Protein AF-A0A9E3KDR0-F1 (afdb_monomer)

Nearest PDB structures (foldseek):
  5dd8-assembly1_B  TM=5.075E-01  e=4.374E-01  Deinococcus radiodurans
  8hl4-assembly1_S19E  TM=4.977E-01  e=9.834E-01  Sulfolobus acidocaldarius DSM 639
  2fbk-assembly1_B  TM=4.661E-01  e=9.281E-01  Deinococcus radiodurans
  1i7d-assembly1_A  TM=3.388E-01  e=9.834E-01  Escherichia coli

Sequence (235 aa):
MSQPKTVDRGVSLIKFVLGLLRAHPDGKRPRDIYMEIESKLPLDDFDKETMKGSGLPRWRATLHFHSVAATKAGLLVKSDGRWRVTDEGQKFVTLPDYELKRLMRSRYREWRWSHQKVKTAGIATAVDETPPLDTSVLFEDAKEKAREEIDTYLDTLSGYEFQNLVAALLEGMGYATSTVSKPGSDGGTDILAYIDPLGAQTPHIRVQVKHRDQTASREDVAALRGIIRGDREIG

Foldseek 3Di:
DDDDPPQPLLLVLVLVLLVVQVVPQVFDAPVVSVVCCVPPPPQDPQQQDQDPQQRGGNVLLSNVVSQVLCVLLVQWDQPPRGIHGDPVVNVCSPPDSVVSVVSSVVSVVVSVVVVVVVVPPDDDDDDPPPPPSNVVSNVVVVVSVVVVVVVVVLLPDDQLRNLVVVQVVCVVVQWAWDDQDDPDPPQQFGTWTANDNVNPDFAIETDGTDNDPDDDDPVNVVSSVVPAPVVGYDD

Radius of gyration: 24.29 Å; Cα contacts (8 Å, |Δi|>4): 255; chains: 1; bounding box: 61×43×66 Å

Mean predicted aligned error: 9.8 Å

Secondary structure (DSSP, 8-state):
-PPP----HHHHHHHHHHHHHHT-TT-B-HHHHHHHHHHHS---HHHHPBPTTT-SBHHHHHHHHHHHHHHHTTSEEEETTEEEE-HHHHHHTSS-HHHHHHHHHHHHHHHHHHHHHHHTTS-S-----S--HHHHHHHHHHHHHHHHHHHHHHHHS-HHHHHHHHHHHHHHTT-EEEEEPPSS--TT-SEEEESSTTS-SS-EEEE----SSSPPPHHHHHHHHHH--TTTEE-

Structure (mmCIF, N/CA/C/O backbone):
data_AF-A0A9E3KDR0-F1
#
_entry.id   AF-A0A9E3KDR0-F1
#
loop_
_atom_site.group_PDB
_atom_site.id
_atom_site.type_symbol
_atom_site.label_atom_id
_atom_site.label_alt_id
_atom_site.label_comp_id
_atom_site.label_asym_id
_atom_site.label_entity_id
_atom_site.label_seq_id
_atom_site.pdbx_PDB_ins_code
_atom_site.Cartn_x
_atom_site.Cartn_y
_atom_site.Cartn_z
_atom_site.occupancy
_atom_site.B_iso_or_equiv
_atom_site.auth_seq_id
_atom_site.auth_comp_id
_atom_site.auth_asym_id
_atom_site.auth_atom_id
_atom_site.pdbx_PDB_model_num
ATOM 1 N N . MET A 1 1 ? -31.180 3.161 36.707 1.00 33.44 1 MET A N 1
ATOM 2 C CA . MET A 1 1 ? -30.860 3.896 35.464 1.00 33.44 1 MET A CA 1
ATOM 3 C C . MET A 1 1 ? -29.891 3.049 34.659 1.00 33.44 1 MET A C 1
ATOM 5 O O . MET A 1 1 ? -28.801 2.774 35.140 1.00 33.44 1 MET A O 1
ATOM 9 N N . SER A 1 2 ? -30.334 2.520 33.519 1.00 32.94 2 SER A N 1
ATOM 10 C CA . SER A 1 2 ? -29.508 1.668 32.656 1.00 32.94 2 SER A CA 1
ATOM 11 C C . SER A 1 2 ? -28.468 2.551 31.970 1.00 32.94 2 SER A C 1
ATOM 13 O O . SER A 1 2 ? -28.844 3.525 31.321 1.00 32.94 2 SER A O 1
ATOM 15 N N . GLN A 1 3 ? -27.179 2.268 32.164 1.00 30.34 3 GLN A N 1
ATOM 16 C CA . GLN A 1 3 ? -26.132 2.953 31.411 1.00 30.34 3 GLN A CA 1
ATOM 17 C C . GLN A 1 3 ? -26.380 2.711 29.913 1.00 30.34 3 GLN A C 1
ATOM 19 O O . GLN A 1 3 ? -26.621 1.558 29.535 1.00 30.34 3 GLN A O 1
ATOM 24 N N . PRO A 1 4 ? -26.369 3.749 29.056 1.00 39.00 4 PRO A N 1
ATOM 25 C CA . PRO A 1 4 ? -26.505 3.545 27.620 1.00 39.00 4 PRO A CA 1
ATOM 26 C C . PRO A 1 4 ? -25.403 2.578 27.184 1.00 39.00 4 PRO A C 1
ATOM 28 O O . PRO A 1 4 ? -24.251 2.764 27.570 1.00 39.00 4 PRO A O 1
ATOM 31 N N . LYS A 1 5 ? -25.768 1.512 26.452 1.00 43.69 5 LYS A N 1
ATOM 32 C CA . LYS A 1 5 ? -24.827 0.503 25.937 1.00 43.69 5 LYS A CA 1
ATOM 33 C C . LYS A 1 5 ? -23.646 1.241 25.309 1.00 43.69 5 LYS A C 1
ATOM 35 O O . LYS A 1 5 ? -23.803 1.815 24.236 1.00 43.69 5 LYS A O 1
ATOM 40 N N . THR A 1 6 ? -22.506 1.269 25.996 1.00 50.66 6 THR A N 1
ATOM 41 C CA . THR A 1 6 ? -21.320 1.988 25.541 1.00 50.66 6 THR A CA 1
ATOM 42 C C . THR A 1 6 ? -20.917 1.354 24.223 1.00 50.66 6 THR A C 1
ATOM 44 O O . THR A 1 6 ? -20.530 0.182 24.182 1.00 50.66 6 THR A O 1
ATOM 47 N N . VAL A 1 7 ? -21.128 2.083 23.131 1.00 62.50 7 VAL A N 1
ATOM 48 C CA . VAL A 1 7 ? -20.703 1.659 21.804 1.00 62.50 7 VAL A CA 1
ATOM 49 C C . VAL A 1 7 ? -19.205 1.394 21.909 1.00 62.50 7 VAL A C 1
ATOM 51 O O . VAL A 1 7 ? -18.450 2.241 22.383 1.00 62.50 7 VAL A O 1
ATOM 54 N N . ASP A 1 8 ? -18.780 0.179 21.570 1.00 82.81 8 ASP A N 1
ATOM 55 C CA . ASP A 1 8 ? -17.366 -0.169 21.613 1.00 82.81 8 ASP A CA 1
ATOM 56 C C . ASP A 1 8 ? -16.662 0.617 20.505 1.00 82.81 8 ASP A C 1
ATOM 58 O O . ASP A 1 8 ? -16.735 0.247 19.331 1.00 82.81 8 ASP A O 1
ATOM 62 N N . ARG A 1 9 ? -16.013 1.724 20.884 1.00 88.25 9 ARG A N 1
ATOM 63 C CA . ARG A 1 9 ? -15.377 2.663 19.954 1.00 88.25 9 ARG A CA 1
ATOM 64 C C . ARG A 1 9 ? -14.428 1.958 18.989 1.00 88.25 9 ARG A C 1
ATOM 66 O O . ARG A 1 9 ? -14.393 2.305 17.812 1.00 88.25 9 ARG A O 1
ATOM 73 N N . GLY A 1 10 ? -13.698 0.941 19.445 1.00 88.19 10 GLY A N 1
ATOM 74 C CA . GLY A 1 10 ? -12.788 0.193 18.584 1.00 88.19 10 GLY A CA 1
ATOM 75 C C . GLY A 1 10 ? -13.502 -0.626 17.514 1.00 88.19 10 GLY A C 1
ATOM 76 O O . GLY A 1 10 ? -13.056 -0.673 16.366 1.00 88.19 10 GLY A O 1
ATOM 77 N N . VAL A 1 11 ? -14.655 -1.202 17.857 1.00 90.62 11 VAL A N 1
ATOM 78 C CA . VAL A 1 11 ? -15.522 -1.891 16.894 1.00 90.62 11 VAL A CA 1
ATOM 79 C C . VAL A 1 11 ? -16.121 -0.903 15.897 1.00 90.62 11 VAL A C 1
ATOM 81 O O . VAL A 1 11 ? -16.141 -1.193 14.703 1.00 90.62 11 VAL A O 1
ATOM 84 N N . SER A 1 12 ? -16.550 0.276 16.349 1.00 91.06 12 SER A N 1
ATOM 85 C CA . SER A 1 12 ? -17.059 1.320 15.455 1.00 91.06 12 SER A CA 1
ATOM 86 C C . SER A 1 12 ? -16.001 1.805 14.467 1.00 91.06 12 SER A C 1
ATOM 88 O O . SER A 1 12 ? -16.292 1.913 13.277 1.00 91.06 12 SER A O 1
ATOM 90 N N . LEU A 1 13 ? -14.766 2.028 14.930 1.00 93.69 13 LEU A N 1
ATOM 91 C CA . LEU A 1 13 ? -13.641 2.426 14.082 1.00 93.69 13 LEU A CA 1
ATOM 92 C C . LEU A 1 13 ? -13.371 1.382 12.995 1.00 93.69 13 LEU A C 1
ATOM 94 O O . LEU A 1 13 ? -13.371 1.713 11.811 1.00 93.69 13 LEU A O 1
ATOM 98 N N . ILE A 1 14 ? -13.192 0.109 13.363 1.00 94.25 14 ILE A N 1
ATOM 99 C CA . ILE A 1 14 ? -12.893 -0.919 12.359 1.00 94.25 14 ILE A CA 1
ATOM 100 C C . ILE A 1 14 ? -14.076 -1.172 11.425 1.00 94.25 14 ILE A C 1
ATOM 102 O O . ILE A 1 14 ? -13.869 -1.378 10.234 1.00 94.25 14 ILE A O 1
ATOM 106 N N . LYS A 1 15 ? -15.318 -1.094 11.915 1.00 93.19 15 LYS A N 1
ATOM 107 C CA . LYS A 1 15 ? -16.509 -1.227 11.070 1.00 93.19 15 LYS A CA 1
ATOM 108 C C . LYS A 1 15 ? -16.598 -0.104 10.040 1.00 93.19 15 LYS A C 1
ATOM 110 O O . LYS A 1 15 ? -16.882 -0.381 8.875 1.00 93.19 15 LYS A O 1
ATOM 115 N N . PHE A 1 16 ? -16.308 1.133 10.447 1.00 93.94 16 PHE A N 1
ATOM 116 C CA . PHE A 1 16 ? -16.194 2.262 9.528 1.00 93.94 16 PHE A CA 1
ATOM 117 C C . PHE A 1 16 ? -15.117 2.006 8.470 1.00 93.94 16 PHE A C 1
ATOM 119 O O . PHE A 1 16 ? -15.395 2.163 7.286 1.00 93.94 16 PHE A O 1
ATOM 126 N N . VAL A 1 17 ? -13.931 1.529 8.867 1.00 95.56 17 VAL A N 1
ATOM 127 C CA . VAL A 1 17 ? -12.848 1.195 7.924 1.00 95.56 17 VAL A CA 1
ATOM 128 C C . VAL A 1 17 ? -13.264 0.107 6.938 1.00 95.56 17 VAL A C 1
ATOM 130 O O . VAL A 1 17 ? -13.075 0.278 5.738 1.00 95.56 17 VAL A O 1
ATOM 133 N N . LEU A 1 18 ? -13.864 -0.992 7.399 1.00 94.62 18 LEU A N 1
ATOM 134 C CA . LEU A 1 18 ? -14.345 -2.054 6.508 1.00 94.62 18 LEU A CA 1
ATOM 135 C C . LEU A 1 18 ? -15.406 -1.520 5.528 1.00 94.62 18 LEU A C 1
ATOM 137 O O . LEU A 1 18 ? -15.395 -1.877 4.350 1.00 94.62 18 LEU A O 1
ATOM 141 N N . GLY A 1 19 ? -16.289 -0.630 5.992 1.00 93.94 19 GLY A N 1
ATOM 142 C CA . GLY A 1 19 ? -17.286 0.036 5.154 1.00 93.94 19 GLY A CA 1
ATOM 143 C C . GLY A 1 19 ? -16.681 0.994 4.128 1.00 93.94 19 GLY A C 1
ATOM 144 O O . GLY A 1 19 ? -17.093 0.972 2.970 1.00 93.94 19 GLY A O 1
ATOM 145 N N . LEU A 1 20 ? -15.675 1.777 4.525 1.00 94.25 20 LEU A N 1
ATOM 146 C CA . LEU A 1 20 ? -14.907 2.652 3.641 1.00 94.25 20 LEU A CA 1
ATOM 147 C C . LEU A 1 20 ? -14.214 1.828 2.551 1.00 94.25 20 LEU A C 1
ATOM 149 O O . LEU A 1 20 ? -14.368 2.109 1.367 1.00 94.25 20 LEU A O 1
ATOM 153 N N . LEU A 1 21 ? -13.502 0.769 2.936 1.00 95.00 21 LEU A N 1
ATOM 154 C CA . LEU A 1 21 ? -12.757 -0.087 2.012 1.00 95.00 21 LEU A CA 1
ATOM 155 C C . LEU A 1 21 ? -13.658 -0.860 1.044 1.00 95.00 21 LEU A C 1
ATOM 157 O O . LEU A 1 21 ? -13.222 -1.174 -0.057 1.00 95.00 21 LEU A O 1
ATOM 161 N N . ARG A 1 22 ? -14.924 -1.113 1.394 1.00 92.44 22 ARG A N 1
ATOM 162 C CA . ARG A 1 22 ? -15.896 -1.720 0.470 1.00 92.44 22 ARG A CA 1
ATOM 163 C C . ARG A 1 22 ? -16.117 -0.872 -0.787 1.00 92.44 22 ARG A C 1
ATOM 165 O O . ARG A 1 22 ? -16.384 -1.427 -1.84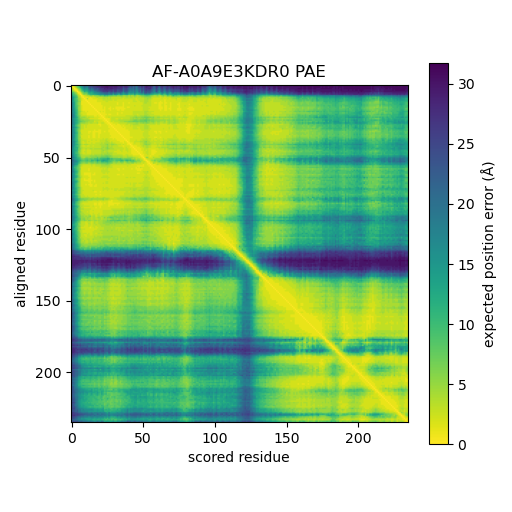5 1.00 92.44 22 ARG A O 1
ATOM 172 N N . ALA A 1 23 ? -15.998 0.453 -0.686 1.00 90.38 23 ALA A N 1
ATOM 173 C CA . ALA A 1 23 ? -16.102 1.354 -1.835 1.00 90.38 23 ALA A CA 1
ATOM 174 C C . ALA A 1 23 ? -14.795 1.454 -2.651 1.00 90.38 23 ALA A C 1
ATOM 176 O O . ALA A 1 23 ? -14.775 2.104 -3.693 1.00 90.38 23 ALA A O 1
ATOM 177 N N . HIS A 1 24 ? -13.708 0.823 -2.191 1.00 91.88 24 HIS A N 1
ATOM 178 C CA . HIS A 1 24 ? -12.374 0.916 -2.783 1.00 91.88 24 HIS A CA 1
ATOM 179 C C . HIS A 1 24 ? -11.724 -0.475 -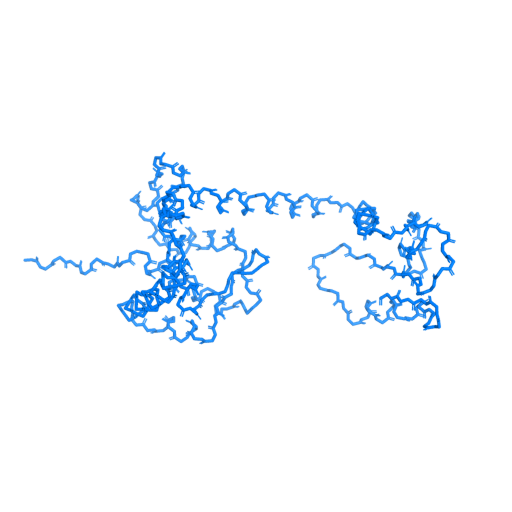2.896 1.00 91.88 24 HIS A C 1
ATOM 181 O O . HIS A 1 24 ? -10.889 -0.823 -2.056 1.00 91.88 24 HIS A O 1
ATOM 187 N N . PRO A 1 25 ? -12.072 -1.271 -3.928 1.00 86.69 25 PRO A N 1
ATOM 188 C CA . PRO A 1 25 ? -11.558 -2.634 -4.108 1.00 86.69 25 PRO A CA 1
ATOM 189 C C . PRO A 1 25 ? -10.024 -2.720 -4.146 1.00 86.69 25 PRO A C 1
ATOM 191 O O . PRO A 1 25 ? -9.437 -3.640 -3.578 1.00 86.69 25 PRO A O 1
ATOM 194 N N . ASP A 1 26 ? -9.363 -1.711 -4.722 1.00 87.25 26 ASP A N 1
ATOM 195 C CA . ASP A 1 26 ? -7.896 -1.627 -4.793 1.00 87.25 26 ASP A CA 1
ATOM 196 C C . ASP A 1 26 ? -7.230 -1.328 -3.439 1.00 87.25 26 ASP A C 1
ATOM 198 O O . ASP A 1 26 ? -6.006 -1.444 -3.296 1.00 87.25 26 ASP A O 1
ATOM 202 N N . GLY A 1 27 ? -8.031 -0.999 -2.425 1.00 92.19 27 GLY A N 1
ATOM 203 C CA . GLY A 1 27 ? -7.604 -0.648 -1.080 1.00 92.19 27 GLY A CA 1
ATOM 204 C C . GLY A 1 27 ? -7.179 0.808 -0.924 1.00 92.19 27 GLY A C 1
ATOM 205 O O . GLY A 1 27 ? -6.925 1.528 -1.891 1.00 92.19 27 GLY A O 1
ATOM 206 N N . LYS A 1 28 ? -7.061 1.241 0.331 1.00 94.69 28 LYS A N 1
ATOM 207 C CA . LYS A 1 28 ? -6.595 2.587 0.697 1.00 94.69 28 LYS A CA 1
ATOM 208 C C . LYS A 1 28 ? -5.322 2.537 1.523 1.00 94.69 28 LYS A C 1
ATOM 210 O O . LYS A 1 28 ? -5.075 1.554 2.225 1.00 94.69 28 LYS A O 1
ATOM 215 N N . ARG A 1 29 ? -4.531 3.608 1.444 1.00 92.00 29 ARG A N 1
ATOM 216 C CA . ARG A 1 29 ? -3.381 3.797 2.328 1.00 92.00 29 ARG A CA 1
ATOM 217 C C . ARG A 1 29 ? -3.870 4.121 3.745 1.00 92.00 29 ARG A C 1
ATOM 219 O O . ARG A 1 29 ? -4.902 4.783 3.884 1.00 92.00 29 ARG A O 1
ATOM 226 N N . PRO A 1 30 ? -3.153 3.698 4.796 1.00 91.75 30 PRO A N 1
ATOM 227 C CA . PRO A 1 30 ? -3.500 4.026 6.177 1.00 91.75 30 PRO A CA 1
ATOM 228 C C . PRO A 1 30 ? -3.670 5.522 6.431 1.00 91.75 30 PRO A C 1
ATOM 230 O O . PRO A 1 30 ? -4.653 5.898 7.060 1.00 91.75 30 PRO A O 1
ATOM 233 N N . ARG A 1 31 ? -2.806 6.376 5.863 1.00 89.88 31 ARG A N 1
ATOM 234 C CA . ARG A 1 31 ? -2.948 7.842 5.933 1.00 89.88 31 ARG A CA 1
ATOM 235 C C . ARG A 1 31 ? -4.330 8.322 5.480 1.00 89.88 31 ARG A C 1
ATOM 237 O O . ARG A 1 31 ? -4.996 9.039 6.222 1.00 89.88 31 ARG A O 1
ATOM 244 N N . ASP A 1 32 ? -4.784 7.885 4.305 1.00 92.81 32 ASP A N 1
ATOM 245 C CA . ASP A 1 32 ? -6.094 8.274 3.769 1.00 92.81 32 ASP A CA 1
ATOM 246 C C . ASP A 1 32 ? -7.228 7.768 4.665 1.00 92.81 32 ASP A C 1
ATOM 248 O O . ASP A 1 32 ? -8.215 8.462 4.885 1.00 92.81 32 ASP A O 1
ATOM 252 N N . ILE A 1 33 ? -7.089 6.554 5.207 1.00 94.94 33 ILE A N 1
ATOM 253 C CA . ILE A 1 33 ? -8.064 5.979 6.142 1.00 94.94 33 ILE A CA 1
ATOM 254 C C . ILE A 1 33 ? -8.135 6.818 7.423 1.00 94.94 33 ILE A C 1
ATOM 256 O O . ILE A 1 33 ? -9.228 7.066 7.929 1.00 94.94 33 ILE A O 1
ATOM 260 N N . TYR A 1 34 ? -6.991 7.264 7.943 1.00 93.56 34 TYR A N 1
ATOM 261 C CA . TYR A 1 34 ? -6.912 8.102 9.137 1.00 93.56 34 TYR A CA 1
ATOM 262 C C . TYR A 1 34 ? -7.580 9.460 8.914 1.00 93.56 34 TYR A C 1
ATOM 264 O O . TYR A 1 34 ? -8.422 9.847 9.720 1.00 93.56 34 TYR A O 1
ATOM 272 N N . MET A 1 35 ? -7.298 10.119 7.788 1.00 93.75 35 MET A N 1
ATOM 273 C CA . MET A 1 35 ? -7.951 11.380 7.416 1.00 93.75 35 MET A CA 1
ATOM 274 C C . MET A 1 35 ? -9.473 11.226 7.288 1.00 93.75 35 MET A C 1
ATOM 276 O O . MET A 1 35 ? -10.233 12.073 7.753 1.00 93.75 35 MET A O 1
ATOM 280 N N . GLU A 1 36 ? -9.937 10.125 6.695 1.00 95.75 36 GLU A N 1
ATOM 281 C CA . GLU A 1 36 ? -11.367 9.833 6.551 1.00 95.75 36 GLU A CA 1
ATOM 282 C C . GLU A 1 36 ? -12.053 9.601 7.902 1.00 95.75 36 GLU A C 1
ATOM 284 O O . GLU A 1 36 ? -13.185 10.040 8.108 1.00 95.75 36 GLU A O 1
ATOM 289 N N . ILE A 1 37 ? -11.371 8.944 8.842 1.00 95.00 37 ILE A N 1
ATOM 290 C CA . ILE A 1 37 ? -11.861 8.764 10.212 1.00 95.00 37 ILE A CA 1
ATOM 291 C C . ILE A 1 37 ? -11.968 10.110 10.924 1.00 95.00 37 ILE A C 1
ATOM 293 O O . ILE A 1 37 ? -13.022 10.409 11.480 1.00 95.00 37 ILE A O 1
ATOM 297 N N . GLU A 1 38 ? -10.915 10.927 10.884 1.00 93.00 38 GLU A N 1
ATOM 298 C CA . GLU A 1 38 ? -10.903 12.243 11.531 1.00 93.00 38 GLU A CA 1
ATOM 299 C C . GLU A 1 38 ? -11.965 13.185 10.957 1.00 93.00 38 GLU A C 1
ATOM 301 O O . GLU A 1 38 ? -12.552 13.974 11.696 1.00 93.00 38 GLU A O 1
ATOM 306 N N . SER A 1 39 ? -12.237 13.085 9.654 1.00 93.88 39 SER A N 1
ATOM 307 C CA . SER A 1 39 ? -13.219 13.926 8.973 1.00 93.88 39 SER A CA 1
ATOM 308 C C . SER A 1 39 ? -14.666 13.463 9.176 1.00 93.88 39 SER A C 1
ATOM 310 O O . SER A 1 39 ? -15.553 14.302 9.338 1.00 93.88 39 SER A O 1
ATOM 312 N N . LYS A 1 40 ? -14.933 12.150 9.140 1.00 93.62 40 LYS A N 1
ATOM 313 C CA . LYS A 1 40 ? -16.307 11.615 9.053 1.00 93.62 40 LYS A CA 1
ATOM 314 C C . LYS A 1 40 ? -16.840 11.025 10.353 1.00 93.62 40 LYS A C 1
ATOM 316 O O . LYS A 1 40 ? -18.059 10.910 10.490 1.00 93.62 40 LYS A O 1
ATOM 321 N N . LEU A 1 41 ? -15.983 10.615 11.289 1.00 91.00 41 LEU A N 1
ATOM 322 C CA . LEU A 1 41 ? -16.434 10.064 12.566 1.00 91.00 41 LEU A CA 1
ATOM 323 C C . LEU A 1 41 ? -16.452 11.136 13.665 1.00 91.00 41 LEU A C 1
ATOM 325 O O . LEU A 1 41 ? -15.497 11.900 13.798 1.00 91.00 41 LEU A O 1
ATOM 329 N N . PRO A 1 42 ? -17.495 11.169 14.517 1.00 89.50 42 PRO A N 1
ATOM 330 C CA . PRO A 1 42 ? -17.526 12.046 15.680 1.00 89.50 42 PRO A CA 1
ATOM 331 C C . PRO A 1 42 ? -16.569 11.503 16.752 1.00 89.50 42 PRO A C 1
ATOM 333 O O . PRO A 1 42 ? -16.940 10.656 17.573 1.00 89.50 42 PRO A O 1
ATOM 336 N N . LEU A 1 43 ? -15.314 11.945 16.689 1.00 90.75 43 LEU A N 1
ATOM 337 C CA . LEU A 1 43 ? -14.282 11.683 17.692 1.00 90.75 43 LEU A CA 1
ATOM 338 C C . LEU A 1 43 ? -14.397 12.713 18.821 1.00 90.75 43 LEU A C 1
ATOM 340 O O . LEU A 1 43 ? -14.315 13.920 18.565 1.00 90.75 43 LEU A O 1
ATOM 344 N N . ASP A 1 44 ? -14.593 12.231 20.045 1.00 90.50 44 ASP A N 1
ATOM 345 C CA . ASP A 1 44 ? -14.676 13.064 21.246 1.00 90.50 44 ASP A CA 1
ATOM 346 C C . ASP A 1 44 ? -13.278 13.400 21.801 1.00 90.50 44 ASP A C 1
ATOM 348 O O . ASP A 1 44 ? -12.247 12.995 21.255 1.00 90.50 44 ASP A O 1
ATOM 352 N N . ASP A 1 45 ? -13.227 14.186 22.877 1.00 90.94 45 ASP A N 1
ATOM 353 C CA . ASP A 1 45 ? -11.959 14.596 23.492 1.00 90.94 45 ASP A CA 1
ATOM 354 C C . ASP A 1 45 ? -11.177 13.403 24.062 1.00 90.94 45 ASP A C 1
ATOM 356 O O . ASP A 1 45 ? -9.946 13.403 24.049 1.00 90.94 45 ASP A O 1
ATOM 360 N N . PHE A 1 46 ? -11.874 12.354 24.511 1.00 88.25 46 PHE A N 1
ATOM 361 C CA . PHE A 1 46 ? -11.245 11.143 25.033 1.00 88.25 46 PHE A CA 1
ATOM 362 C C . PHE A 1 46 ? -10.560 10.336 23.921 1.00 88.25 46 PHE A C 1
ATOM 364 O O . PHE A 1 46 ? -9.466 9.803 24.118 1.00 88.25 46 PHE A O 1
ATOM 371 N N . ASP A 1 47 ? -11.161 10.275 22.733 1.00 89.56 47 ASP A N 1
ATOM 372 C CA . ASP A 1 47 ? -10.569 9.644 21.552 1.00 89.56 47 ASP A CA 1
ATOM 373 C C . ASP A 1 47 ? -9.314 10.364 21.058 1.00 89.56 47 ASP A C 1
ATOM 375 O O . ASP A 1 47 ? -8.374 9.727 20.569 1.00 89.56 47 ASP A O 1
ATOM 379 N N . LYS A 1 48 ? -9.325 11.697 21.146 1.00 91.44 48 LYS A N 1
ATOM 380 C CA . LYS A 1 48 ? -8.248 12.574 20.669 1.00 91.44 48 LYS A CA 1
ATOM 381 C C . LYS A 1 48 ? -7.103 12.715 21.667 1.00 91.44 48 LYS A C 1
ATOM 383 O O . LYS A 1 48 ? -6.043 13.205 21.287 1.00 91.44 48 LYS A O 1
ATOM 388 N N . GLU A 1 49 ? -7.287 12.269 22.907 1.00 91.25 49 GLU A N 1
ATOM 389 C CA . GLU A 1 49 ? -6.249 12.300 23.932 1.00 91.25 49 GLU A CA 1
ATOM 390 C C . GLU A 1 49 ? -4.990 11.548 23.471 1.00 91.25 49 GLU A C 1
ATOM 392 O O . GLU A 1 49 ? -5.042 10.382 23.063 1.00 91.25 49 GLU A O 1
ATOM 397 N N . THR A 1 50 ? -3.840 12.213 23.559 1.00 90.06 50 THR A N 1
ATOM 398 C CA . THR A 1 50 ? -2.543 11.629 23.218 1.00 90.06 50 THR A CA 1
ATOM 399 C C . THR A 1 50 ? -2.098 10.627 24.280 1.00 90.06 50 THR A C 1
ATOM 401 O O . THR A 1 50 ? -1.980 10.950 25.463 1.00 90.06 50 THR A O 1
ATOM 404 N N . MET A 1 51 ? -1.789 9.400 23.864 1.00 83.12 51 MET A N 1
ATOM 405 C CA . MET A 1 51 ? -1.292 8.358 24.759 1.00 83.12 51 MET A CA 1
ATOM 406 C C . MET A 1 51 ? 0.179 8.591 25.124 1.00 83.12 51 MET A C 1
ATOM 408 O O . MET A 1 51 ? 1.016 8.802 24.252 1.00 83.12 51 MET A O 1
ATOM 412 N N . LYS A 1 52 ? 0.516 8.488 26.418 1.00 78.12 52 LYS A N 1
ATOM 413 C CA . LYS A 1 52 ? 1.875 8.756 26.932 1.00 78.12 52 LYS A CA 1
ATOM 414 C C . LYS A 1 52 ? 2.968 7.848 26.356 1.00 78.12 52 LYS A C 1
ATOM 416 O O . LYS A 1 52 ? 4.111 8.278 26.298 1.00 78.12 52 LYS A O 1
ATOM 421 N N . GLY A 1 53 ? 2.643 6.608 25.984 1.00 75.31 53 GLY A N 1
ATOM 422 C CA . GLY A 1 53 ? 3.634 5.658 25.474 1.00 75.31 53 GLY A CA 1
ATOM 423 C C . GLY A 1 53 ? 3.898 5.811 23.976 1.00 75.31 53 GLY A C 1
ATOM 424 O O . GLY A 1 53 ? 5.038 6.008 23.576 1.00 75.31 53 GLY A O 1
ATOM 425 N N . SER A 1 54 ? 2.853 5.743 23.147 1.00 76.00 54 SER A N 1
ATOM 426 C CA . SER A 1 54 ? 2.991 5.862 21.684 1.00 76.00 54 SER A CA 1
ATOM 427 C C . SER A 1 54 ? 3.098 7.303 21.173 1.00 76.00 54 SER A C 1
ATOM 429 O O . SER A 1 54 ? 3.522 7.504 20.041 1.00 76.00 54 SER A O 1
ATOM 431 N N . GLY A 1 55 ? 2.692 8.309 21.957 1.00 84.56 55 GLY A N 1
ATOM 432 C CA . GLY A 1 55 ? 2.622 9.703 21.500 1.00 84.56 55 GLY A CA 1
ATOM 433 C C . GLY A 1 55 ? 1.527 9.958 20.457 1.00 84.56 55 GLY A C 1
ATOM 434 O O . GLY A 1 55 ? 1.470 11.040 19.878 1.00 84.56 55 GLY A O 1
ATOM 435 N N . LEU A 1 56 ? 0.650 8.978 20.219 1.00 86.56 56 LEU A N 1
ATOM 436 C CA . LEU A 1 56 ? -0.424 9.039 19.231 1.00 86.56 56 LEU A CA 1
ATOM 437 C C . LEU A 1 56 ? -1.791 9.243 19.901 1.00 86.56 56 LEU A C 1
ATOM 439 O O . LEU A 1 56 ? -1.971 8.847 21.058 1.00 86.56 56 LEU A O 1
ATOM 443 N N . PRO A 1 57 ? -2.782 9.805 19.182 1.00 91.38 57 PRO A N 1
ATOM 444 C CA . PRO A 1 57 ? -4.161 9.854 19.652 1.00 91.38 57 PRO A CA 1
ATOM 445 C C . PRO A 1 57 ? -4.695 8.459 19.995 1.00 91.38 57 PRO A C 1
ATOM 447 O O . PRO A 1 57 ? -4.459 7.488 19.265 1.00 91.38 57 PRO A O 1
ATOM 450 N N . ARG A 1 58 ? -5.471 8.358 21.076 1.00 90.44 58 ARG A N 1
ATOM 451 C CA . ARG A 1 58 ? -6.048 7.101 21.575 1.00 90.44 58 ARG A CA 1
ATOM 452 C C . ARG A 1 58 ? -6.820 6.332 20.507 1.00 90.44 58 ARG A C 1
ATOM 454 O O . ARG A 1 58 ? -6.734 5.100 20.453 1.00 90.44 58 ARG A O 1
ATOM 461 N N . TRP A 1 59 ? -7.556 7.021 19.639 1.00 92.06 59 TRP A N 1
AT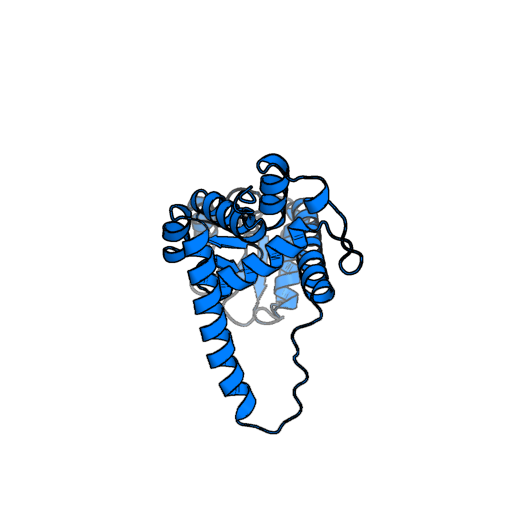OM 462 C CA . TRP A 1 59 ? -8.297 6.368 18.561 1.00 92.06 59 TRP A CA 1
ATOM 463 C C . TRP A 1 59 ? -7.376 5.668 17.547 1.00 92.06 59 TRP A C 1
ATOM 465 O O . TRP A 1 59 ? -7.740 4.592 17.071 1.00 92.06 59 TRP A O 1
ATOM 475 N N . ARG A 1 60 ? -6.167 6.194 17.268 1.00 91.56 60 ARG A N 1
ATOM 476 C CA . ARG A 1 60 ? -5.189 5.549 16.364 1.00 91.56 60 ARG A CA 1
ATOM 477 C C . ARG A 1 60 ? -4.670 4.251 16.963 1.00 91.56 60 ARG A C 1
ATOM 479 O O . ARG A 1 60 ? -4.691 3.217 16.297 1.00 91.56 60 ARG A O 1
ATOM 486 N N . ALA A 1 61 ? -4.294 4.276 18.242 1.00 87.94 61 ALA A N 1
ATOM 487 C CA . ALA A 1 61 ? -3.898 3.067 18.960 1.00 87.94 61 ALA A CA 1
ATOM 488 C C . ALA A 1 61 ? -5.045 2.043 18.987 1.00 87.94 61 ALA A C 1
ATOM 490 O O . ALA A 1 61 ? -4.861 0.870 18.668 1.00 87.94 61 ALA A O 1
ATOM 491 N N . THR A 1 62 ? -6.266 2.495 19.277 1.00 89.81 62 THR A N 1
ATOM 492 C CA . THR A 1 62 ? -7.458 1.636 19.304 1.00 89.81 62 THR A CA 1
ATOM 493 C C . THR A 1 62 ? -7.721 0.986 17.943 1.00 89.81 62 THR A C 1
ATOM 495 O O . THR A 1 62 ? -7.959 -0.225 17.873 1.00 89.81 62 THR A O 1
ATOM 498 N N . LEU A 1 63 ? -7.648 1.760 16.857 1.00 92.88 63 LEU A N 1
ATOM 499 C CA . LEU A 1 63 ? -7.808 1.262 15.494 1.00 92.88 63 LEU A CA 1
ATOM 500 C C . LEU A 1 63 ? -6.712 0.258 15.129 1.00 92.88 63 LEU A C 1
ATOM 502 O O . LEU A 1 63 ? -7.021 -0.771 14.526 1.00 92.88 63 LEU A O 1
ATOM 506 N N . HIS A 1 64 ? -5.459 0.509 15.518 1.00 89.50 64 HIS A N 1
ATOM 507 C CA . HIS A 1 64 ? -4.361 -0.425 15.286 1.00 89.50 64 HIS A CA 1
ATOM 508 C C . HIS A 1 64 ? -4.708 -1.821 15.838 1.00 89.50 64 HIS A C 1
ATOM 510 O O . HIS A 1 64 ? -4.711 -2.786 15.070 1.00 89.50 64 HIS A O 1
ATOM 516 N N . PHE A 1 65 ? -5.150 -1.947 17.095 1.00 86.75 65 PHE A N 1
ATOM 517 C CA . PHE A 1 65 ? -5.521 -3.258 17.661 1.00 86.75 65 PHE A CA 1
ATOM 518 C C . PHE A 1 65 ? -6.673 -3.933 16.929 1.00 86.75 65 PHE A C 1
ATOM 520 O O . PHE A 1 65 ? -6.612 -5.126 16.619 1.00 86.75 65 PHE A O 1
ATOM 527 N N . HIS A 1 66 ? -7.723 -3.175 16.625 1.00 91.25 66 HIS A N 1
ATOM 528 C CA . HIS A 1 66 ? -8.896 -3.734 15.962 1.00 91.25 66 HIS A CA 1
ATOM 529 C C . HIS A 1 66 ? -8.593 -4.130 14.518 1.00 91.25 66 HIS A C 1
ATOM 531 O O . HIS A 1 66 ? -9.114 -5.132 14.038 1.00 91.25 66 HIS A O 1
ATOM 537 N N . SER A 1 67 ? -7.689 -3.418 13.848 1.00 92.62 67 SER A N 1
ATOM 538 C CA . SER A 1 67 ? -7.222 -3.781 12.513 1.00 92.62 67 SER A CA 1
ATOM 539 C C . SER A 1 67 ? -6.363 -5.051 12.520 1.00 92.62 67 SER A C 1
ATOM 541 O O . SER A 1 67 ? -6.488 -5.870 11.609 1.00 9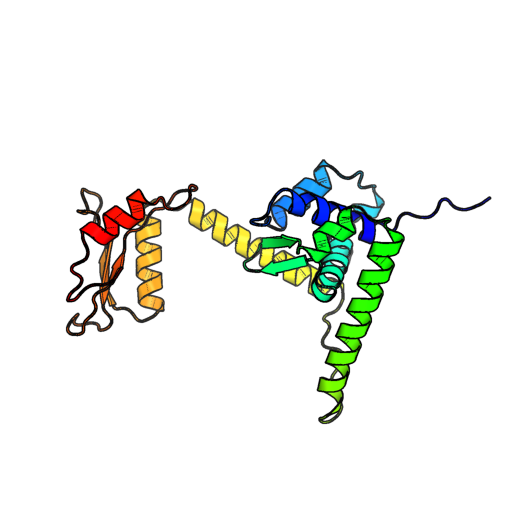2.62 67 SER A O 1
ATOM 543 N N . VAL A 1 68 ? -5.544 -5.278 13.558 1.00 89.50 68 VAL A N 1
ATOM 544 C CA . VAL A 1 68 ? -4.826 -6.551 13.746 1.00 89.50 68 VAL A CA 1
ATOM 545 C C . VAL A 1 68 ? -5.826 -7.681 13.972 1.00 89.50 68 VAL A C 1
ATOM 547 O O . VAL A 1 68 ? -5.767 -8.693 13.275 1.00 89.50 68 VAL A O 1
ATOM 550 N N . ALA A 1 69 ? -6.789 -7.497 14.879 1.00 88.88 69 ALA A N 1
ATOM 551 C CA . ALA A 1 69 ? -7.828 -8.490 15.142 1.00 88.88 69 ALA A CA 1
ATOM 552 C C . ALA A 1 69 ? -8.6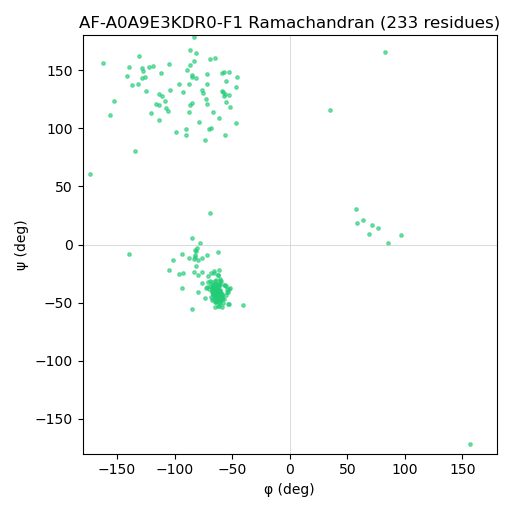50 -8.816 13.882 1.00 88.88 69 ALA A C 1
ATOM 554 O O . ALA A 1 69 ? -8.862 -9.989 13.586 1.00 88.88 69 ALA A O 1
ATOM 555 N N . ALA A 1 70 ? -9.045 -7.806 13.102 1.00 91.94 70 ALA A N 1
ATOM 556 C CA . ALA A 1 70 ? -9.748 -7.984 11.833 1.00 91.94 70 ALA A CA 1
ATOM 557 C C . ALA A 1 70 ? -8.898 -8.720 10.788 1.00 91.94 70 ALA A C 1
ATOM 559 O O . ALA A 1 70 ? -9.421 -9.570 10.070 1.00 91.94 70 ALA A O 1
ATOM 560 N N . THR A 1 71 ? -7.587 -8.454 10.745 1.00 93.31 71 THR A N 1
ATOM 561 C CA . THR A 1 71 ? -6.656 -9.167 9.855 1.00 93.31 71 THR A CA 1
ATOM 562 C C . THR A 1 71 ? -6.575 -10.644 10.225 1.00 93.31 71 THR A C 1
ATOM 564 O O . THR A 1 71 ? -6.737 -11.516 9.377 1.00 93.31 71 THR A O 1
ATOM 567 N N . LYS A 1 72 ? -6.395 -10.951 11.515 1.00 89.56 72 LYS A N 1
ATOM 568 C CA . LYS A 1 72 ? -6.352 -12.340 12.002 1.00 89.56 72 LYS A CA 1
ATOM 569 C C . LYS A 1 72 ? -7.701 -13.051 11.904 1.00 89.56 72 LYS A C 1
ATOM 571 O O . LYS A 1 72 ? -7.735 -14.272 11.816 1.00 89.56 72 LYS A O 1
ATOM 576 N N . ALA A 1 73 ? -8.797 -12.300 11.896 1.00 89.50 73 ALA A N 1
ATOM 577 C CA . ALA A 1 73 ? -10.134 -12.824 11.660 1.00 89.50 73 ALA A CA 1
ATOM 578 C C . ALA A 1 73 ? -10.461 -13.048 10.174 1.00 89.50 73 ALA A C 1
ATOM 580 O O . ALA A 1 73 ? -11.547 -13.541 9.886 1.00 89.50 73 ALA A O 1
ATOM 581 N N . GLY A 1 74 ? -9.559 -12.700 9.247 1.00 92.31 74 GLY A N 1
ATOM 582 C CA . GLY A 1 74 ? -9.774 -12.856 7.805 1.00 92.31 74 GLY A CA 1
ATOM 583 C C . GLY A 1 74 ? -10.688 -11.798 7.183 1.00 92.31 74 GLY A C 1
ATOM 584 O O . GLY A 1 74 ? -11.143 -11.973 6.059 1.00 92.31 74 GLY A O 1
ATOM 585 N N . LEU A 1 75 ? -10.967 -10.698 7.889 1.00 94.06 75 LEU A N 1
ATOM 586 C CA . LEU A 1 75 ? -11.870 -9.629 7.433 1.00 94.06 75 LEU A CA 1
ATOM 587 C C . LEU A 1 75 ? -11.134 -8.498 6.702 1.00 94.06 75 LEU A C 1
ATOM 589 O O . LEU A 1 75 ? -11.729 -7.760 5.918 1.00 94.06 75 LEU A O 1
ATOM 593 N N . LEU A 1 76 ? -9.843 -8.343 6.992 1.00 95.75 76 LEU A N 1
ATOM 594 C CA . LEU A 1 76 ? -8.992 -7.272 6.488 1.00 95.75 76 LEU A CA 1
ATOM 595 C C . LEU A 1 76 ? -7.686 -7.868 5.961 1.00 95.75 76 LEU A C 1
ATOM 597 O O . LEU A 1 76 ? -7.094 -8.734 6.598 1.00 95.75 76 LEU A O 1
ATOM 601 N N . VAL A 1 77 ? -7.207 -7.374 4.828 1.00 95.12 77 VAL A N 1
ATOM 602 C CA . VAL A 1 77 ? -5.878 -7.676 4.292 1.00 95.12 77 VAL A CA 1
ATOM 603 C C . VAL A 1 77 ? -5.057 -6.400 4.326 1.00 95.12 77 VAL A C 1
ATOM 605 O O . VAL A 1 77 ? -5.502 -5.358 3.850 1.00 95.12 77 VAL A O 1
ATOM 608 N N . LYS A 1 78 ? -3.850 -6.487 4.885 1.00 92.88 78 LYS A N 1
ATOM 609 C CA . LYS A 1 78 ? -2.852 -5.418 4.851 1.00 92.88 78 LYS A CA 1
ATOM 610 C C . LYS A 1 78 ? -1.674 -5.900 4.016 1.00 92.88 78 LYS A C 1
ATOM 612 O O . LYS A 1 78 ? -0.937 -6.774 4.467 1.00 92.88 78 LYS A O 1
ATOM 617 N N . SER A 1 79 ? -1.517 -5.371 2.810 1.00 90.12 79 SER A N 1
ATOM 618 C CA . SER A 1 79 ? -0.394 -5.701 1.926 1.00 90.12 79 SER A CA 1
ATOM 619 C C . SER A 1 79 ? 0.075 -4.450 1.197 1.00 90.12 79 SER A C 1
ATOM 621 O O . SER A 1 79 ? -0.729 -3.580 0.870 1.00 90.12 79 SER A O 1
ATOM 623 N N . ASP A 1 80 ? 1.383 -4.342 0.965 1.00 83.38 80 ASP A N 1
ATOM 624 C CA . ASP A 1 80 ? 1.970 -3.300 0.107 1.00 83.38 80 ASP A CA 1
ATOM 625 C C . ASP A 1 80 ? 1.650 -1.855 0.542 1.00 83.38 80 ASP A C 1
ATOM 627 O O . ASP A 1 80 ? 1.545 -0.946 -0.282 1.00 83.38 80 ASP A O 1
ATOM 631 N N . GLY A 1 81 ? 1.480 -1.634 1.853 1.00 85.81 81 GLY A N 1
ATOM 632 C CA . GLY A 1 81 ? 1.084 -0.334 2.417 1.00 85.81 81 GLY A CA 1
ATOM 633 C C . GLY A 1 81 ? -0.376 0.043 2.141 1.00 85.81 81 GLY A C 1
ATOM 634 O O . GLY A 1 81 ? -0.753 1.208 2.236 1.00 85.81 81 GLY A O 1
ATOM 635 N N . ARG A 1 82 ? -1.216 -0.924 1.758 1.00 91.62 82 ARG A N 1
ATOM 636 C CA . ARG A 1 82 ? -2.645 -0.732 1.501 1.00 91.62 82 ARG A CA 1
ATOM 637 C C . ARG A 1 82 ? -3.476 -1.698 2.322 1.00 91.62 82 ARG A C 1
ATOM 639 O O . ARG A 1 82 ? -3.102 -2.847 2.560 1.00 91.62 82 ARG A O 1
ATOM 646 N N . TRP A 1 83 ? -4.626 -1.215 2.769 1.00 95.50 83 TRP A N 1
ATOM 647 C CA . TRP A 1 83 ? -5.620 -2.019 3.462 1.00 95.50 83 TRP A CA 1
ATOM 648 C C . TRP A 1 83 ? -6.771 -2.310 2.507 1.00 95.50 83 TRP A C 1
ATOM 650 O O . TRP A 1 83 ? -7.271 -1.405 1.839 1.00 95.50 83 TRP A O 1
ATOM 660 N N . ARG A 1 84 ? -7.188 -3.574 2.449 1.00 96.19 84 ARG A N 1
ATOM 661 C CA . ARG A 1 84 ? -8.293 -4.075 1.625 1.00 96.19 84 ARG A CA 1
ATOM 662 C C . ARG A 1 84 ? -9.249 -4.875 2.491 1.00 96.19 84 ARG A C 1
ATOM 664 O O . ARG A 1 84 ? -8.821 -5.590 3.395 1.00 96.19 84 ARG A O 1
ATOM 671 N N . VAL A 1 85 ? -10.541 -4.762 2.217 1.00 95.75 85 VAL A N 1
ATOM 672 C CA . VAL A 1 85 ? -11.557 -5.594 2.867 1.00 95.75 85 VAL A CA 1
ATOM 673 C C . VAL A 1 85 ? -11.727 -6.897 2.086 1.00 95.75 85 VAL A C 1
ATOM 675 O O . VAL A 1 85 ? -11.738 -6.880 0.858 1.00 95.75 85 VAL A O 1
ATOM 678 N N . THR A 1 86 ? -11.846 -8.026 2.782 1.00 94.81 86 THR A N 1
ATOM 679 C CA . THR A 1 86 ? -12.123 -9.323 2.142 1.00 94.81 86 THR A CA 1
ATOM 680 C C . THR A 1 86 ? -13.611 -9.487 1.847 1.00 94.81 86 THR A C 1
ATOM 682 O O . THR A 1 86 ? -14.443 -8.805 2.445 1.00 94.81 86 THR A O 1
ATOM 685 N N . ASP A 1 87 ? -13.977 -10.448 0.998 1.00 92.25 87 ASP A N 1
ATOM 686 C CA . ASP A 1 87 ? -15.386 -10.783 0.747 1.00 92.25 87 ASP A CA 1
ATOM 687 C C . ASP A 1 87 ? -16.137 -11.161 2.035 1.00 92.25 87 ASP A C 1
ATOM 689 O O . ASP A 1 87 ? -17.313 -10.834 2.204 1.00 92.25 87 ASP A O 1
ATOM 693 N N . GLU A 1 88 ? -15.460 -11.829 2.978 1.00 90.44 88 GLU A N 1
ATOM 694 C CA . GLU A 1 88 ? -16.010 -12.106 4.310 1.00 90.44 88 GLU A CA 1
ATOM 695 C C . GLU A 1 88 ? -16.171 -10.800 5.101 1.00 90.44 88 GLU A C 1
ATOM 697 O O . GLU A 1 88 ? -17.257 -10.524 5.608 1.00 90.44 88 GLU A O 1
ATOM 702 N N . GLY A 1 89 ? -15.145 -9.943 5.128 1.00 89.50 89 GLY A N 1
ATOM 703 C CA . GLY A 1 89 ? -15.177 -8.632 5.781 1.00 89.50 89 GLY A CA 1
ATOM 704 C C . GLY A 1 89 ? -16.326 -7.738 5.316 1.00 89.50 89 GLY A C 1
ATOM 705 O O . GLY A 1 89 ? -16.989 -7.116 6.148 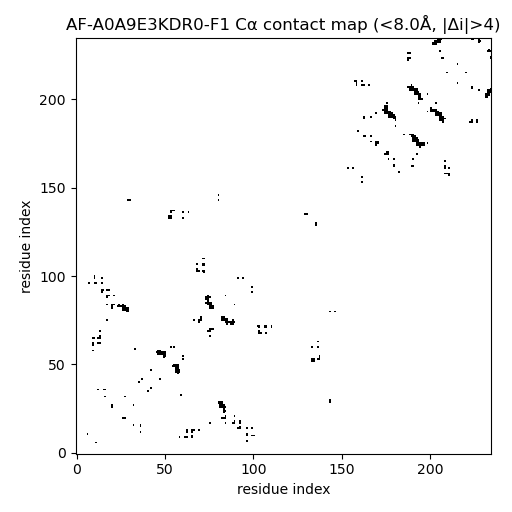1.00 89.50 89 GLY A O 1
ATOM 706 N N . GLN A 1 90 ? -16.628 -7.731 4.015 1.00 89.94 90 GLN A N 1
ATOM 707 C CA . GLN A 1 90 ? -17.718 -6.936 3.441 1.00 89.94 90 GLN A CA 1
ATOM 708 C C . GLN A 1 90 ? -19.093 -7.325 4.005 1.00 89.94 90 GLN A C 1
ATOM 710 O O . GLN A 1 90 ? -19.930 -6.448 4.230 1.00 89.94 90 GLN A O 1
ATOM 715 N N . LYS A 1 91 ? -19.319 -8.616 4.289 1.00 87.88 91 LYS A N 1
ATOM 716 C CA . LYS A 1 91 ? -20.578 -9.120 4.870 1.00 87.88 91 LYS A CA 1
ATOM 717 C C . LYS A 1 91 ? -20.779 -8.640 6.307 1.00 87.88 91 LYS A C 1
ATOM 719 O O . LYS A 1 91 ? -21.907 -8.408 6.732 1.00 87.88 91 LYS A O 1
ATOM 724 N N . PHE A 1 92 ? -19.693 -8.456 7.056 1.00 83.94 92 PHE A N 1
ATOM 725 C CA . PHE A 1 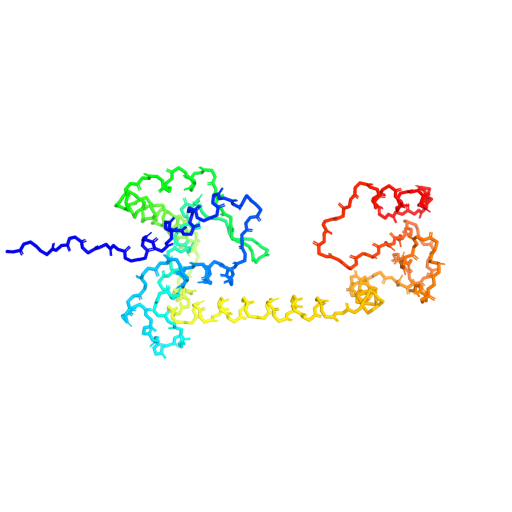92 ? -19.755 -8.021 8.453 1.00 83.94 92 PHE A CA 1
ATOM 726 C C . PHE A 1 92 ? -19.904 -6.503 8.625 1.00 83.94 92 PHE A C 1
ATOM 728 O O . PHE A 1 92 ? -20.234 -6.053 9.722 1.00 83.94 92 PHE A O 1
ATOM 735 N N . VAL A 1 93 ? -19.754 -5.711 7.556 1.00 83.12 93 VAL A N 1
ATOM 736 C CA . VAL A 1 93 ? -20.044 -4.264 7.575 1.00 83.12 93 VAL A CA 1
ATOM 737 C C . VAL A 1 93 ? -21.519 -3.995 7.889 1.00 83.12 93 VAL A C 1
ATOM 739 O O . VAL A 1 93 ? -21.837 -3.029 8.580 1.00 83.12 93 VAL A O 1
ATOM 742 N N . THR A 1 94 ? -22.429 -4.842 7.403 1.00 83.12 94 THR A N 1
ATOM 743 C CA . THR A 1 94 ? -23.881 -4.659 7.564 1.00 83.12 94 THR A CA 1
ATOM 744 C C . THR A 1 94 ? -24.435 -5.255 8.856 1.00 83.12 94 THR A C 1
ATOM 746 O O . THR A 1 94 ? -25.579 -4.981 9.208 1.00 83.12 94 THR A O 1
ATOM 749 N N . LEU A 1 95 ? -23.647 -6.063 9.570 1.00 82.62 95 LEU A N 1
ATOM 750 C CA . LEU A 1 95 ? -24.089 -6.735 10.790 1.00 82.62 95 LEU A CA 1
ATOM 751 C C . LEU A 1 95 ? -23.986 -5.823 12.022 1.00 82.62 95 LEU A C 1
ATOM 753 O O . LEU A 1 95 ? -23.226 -4.849 12.018 1.00 82.62 95 LEU A O 1
ATOM 757 N N . PRO A 1 96 ? -24.736 -6.106 13.100 1.00 87.31 96 PRO A N 1
ATOM 758 C CA . PRO A 1 96 ? -24.619 -5.367 14.352 1.00 87.31 96 PRO A CA 1
ATOM 759 C C . PRO A 1 96 ? -23.205 -5.435 14.951 1.00 87.31 96 PRO A C 1
ATOM 761 O O . PRO A 1 96 ? -22.531 -6.463 14.879 1.00 87.31 96 PRO A O 1
ATOM 764 N N . ASP A 1 97 ? -22.777 -4.369 15.632 1.00 87.50 97 ASP A N 1
ATOM 765 C CA . ASP A 1 97 ? -21.416 -4.242 16.185 1.00 87.50 97 ASP A CA 1
ATOM 766 C C . ASP A 1 97 ? -21.047 -5.392 17.136 1.00 87.50 97 ASP A C 1
ATOM 768 O O . ASP A 1 97 ? -19.908 -5.864 17.154 1.00 87.50 97 ASP A O 1
ATOM 772 N N . TYR A 1 98 ? -22.017 -5.902 17.903 1.00 86.50 98 TYR A N 1
ATOM 773 C CA . TYR A 1 98 ? -21.778 -7.022 18.813 1.00 86.50 98 TYR A CA 1
ATOM 774 C C . TYR A 1 98 ? -21.409 -8.318 18.071 1.00 86.50 98 TYR A C 1
ATOM 776 O O . TYR A 1 98 ? -20.635 -9.117 18.603 1.00 86.50 98 TYR A O 1
ATOM 784 N N . GLU A 1 99 ? -21.919 -8.534 16.853 1.00 88.00 99 GLU A N 1
ATOM 785 C CA . GLU A 1 99 ? -21.604 -9.719 16.049 1.00 88.00 99 GLU A CA 1
ATOM 786 C C . GLU A 1 99 ? -20.198 -9.636 15.483 1.00 88.00 99 GLU A C 1
ATOM 788 O O . GLU A 1 99 ? -19.430 -10.590 15.627 1.00 88.00 99 GLU A O 1
ATOM 793 N N . LEU A 1 100 ? -19.839 -8.472 14.934 1.00 88.56 100 LEU A N 1
ATOM 794 C CA . LEU A 1 100 ? -18.486 -8.191 14.466 1.00 88.56 100 LEU A CA 1
ATOM 795 C C . LEU A 1 100 ? -17.473 -8.373 15.607 1.00 88.56 100 LEU A C 1
ATOM 797 O O . LEU A 1 100 ? -16.482 -9.090 15.460 1.00 88.56 100 LEU A O 1
ATOM 801 N N . LYS A 1 101 ? -17.759 -7.814 16.789 1.00 87.81 101 LYS A N 1
ATOM 802 C CA . LYS A 1 101 ? -16.926 -7.974 17.990 1.00 87.81 101 LYS A CA 1
ATOM 803 C C . LYS A 1 101 ? -16.770 -9.437 18.402 1.00 87.81 101 LYS A C 1
ATOM 805 O O . LYS A 1 101 ? -15.660 -9.876 18.711 1.00 87.81 101 LYS A O 1
ATOM 810 N N . ARG A 1 102 ? -17.873 -10.194 18.436 1.00 88.19 102 ARG A N 1
ATOM 811 C CA . ARG A 1 102 ? -17.875 -11.617 18.806 1.00 88.19 102 ARG A CA 1
ATOM 812 C C . ARG A 1 102 ? -17.041 -12.439 17.825 1.00 88.19 102 ARG A C 1
ATOM 814 O O . ARG A 1 102 ? -16.209 -13.225 18.273 1.00 88.19 102 ARG A O 1
ATOM 821 N N . LEU A 1 103 ? -17.229 -12.228 16.522 1.00 88.31 103 LEU A N 1
ATOM 822 C CA . LEU A 1 103 ? -16.490 -12.938 15.481 1.00 88.31 103 LEU A CA 1
ATOM 823 C C . LEU A 1 103 ? -14.989 -12.649 15.570 1.00 88.31 103 LEU A C 1
ATOM 825 O O . LEU A 1 103 ? -14.204 -13.590 15.680 1.00 88.31 103 LEU A O 1
ATOM 829 N N . MET A 1 104 ? -14.599 -11.367 15.582 1.00 88.12 104 MET A N 1
ATOM 830 C CA . MET A 1 104 ? -13.188 -10.973 15.663 1.00 88.12 104 MET A CA 1
ATOM 831 C C . MET A 1 104 ? -12.512 -11.598 16.885 1.00 88.12 104 MET A C 1
ATOM 833 O O . MET A 1 104 ? -11.418 -12.142 16.776 1.00 88.12 104 MET A O 1
ATOM 837 N N . ARG A 1 105 ? -13.185 -11.591 18.044 1.00 86.56 105 ARG A N 1
ATOM 838 C CA . ARG A 1 105 ? -12.666 -12.221 19.267 1.00 86.56 105 ARG A CA 1
ATOM 839 C C . ARG A 1 105 ? -12.519 -13.739 19.147 1.00 86.56 105 ARG A C 1
ATOM 841 O O . ARG A 1 105 ? -11.514 -14.260 19.625 1.00 86.56 105 ARG A O 1
ATOM 848 N N . SER A 1 106 ? -13.490 -14.440 18.553 1.00 87.44 106 SER A N 1
ATOM 849 C CA . SER A 1 106 ? -13.423 -15.902 18.382 1.00 87.44 106 SER A CA 1
ATOM 850 C C . SER A 1 106 ? -12.276 -16.293 17.457 1.00 87.44 106 SER A C 1
ATOM 852 O O . SER A 1 106 ? -11.385 -17.035 17.864 1.00 87.44 106 SER A O 1
ATOM 854 N N . ARG A 1 107 ? -12.227 -15.706 16.256 1.00 87.50 107 ARG A N 1
ATOM 855 C CA . ARG A 1 107 ? -11.205 -16.027 15.251 1.00 87.50 107 ARG A CA 1
ATOM 856 C C . ARG A 1 107 ? -9.804 -15.619 15.704 1.00 87.50 107 ARG A C 1
ATOM 858 O O . ARG A 1 107 ? -8.857 -16.372 15.508 1.00 87.50 107 ARG A O 1
ATOM 865 N N . TYR A 1 108 ? -9.659 -14.479 16.386 1.00 83.94 108 TYR A N 1
ATOM 866 C CA . TYR A 1 108 ? -8.376 -14.097 16.981 1.00 83.94 108 TYR A CA 1
ATOM 867 C C . TYR A 1 108 ? -7.911 -15.106 18.039 1.00 83.94 108 TYR A C 1
ATOM 869 O O . TYR A 1 108 ? -6.726 -15.425 18.113 1.00 83.94 108 TYR A O 1
ATOM 877 N N . ARG A 1 109 ? -8.834 -15.632 18.855 1.00 85.38 109 ARG A N 1
ATOM 878 C CA . ARG A 1 109 ? -8.525 -16.659 19.858 1.00 85.38 109 ARG A CA 1
ATOM 879 C C . ARG A 1 109 ? -8.112 -17.977 19.207 1.00 85.38 109 ARG A C 1
ATOM 881 O O . ARG A 1 109 ? -7.134 -18.566 19.649 1.00 85.38 109 ARG A O 1
ATOM 888 N N . GLU A 1 110 ? -8.819 -18.411 18.167 1.00 86.12 110 GLU A N 1
ATOM 889 C CA . GLU A 1 110 ? -8.476 -19.603 17.379 1.00 86.12 110 GLU A CA 1
ATOM 890 C C . GLU A 1 110 ? -7.095 -19.463 16.726 1.00 86.12 110 GLU A C 1
ATOM 892 O O . GLU A 1 110 ? -6.263 -20.361 16.854 1.00 86.12 110 GLU A O 1
ATOM 897 N N . TRP A 1 111 ? -6.817 -18.306 16.112 1.00 87.00 111 TRP A N 1
ATOM 898 C CA . TRP A 1 111 ? -5.502 -17.963 15.571 1.00 87.00 111 TRP A CA 1
ATOM 899 C C . TRP A 1 111 ? -4.414 -18.009 16.654 1.00 87.00 111 TRP A C 1
ATOM 901 O O . TRP A 1 111 ? -3.404 -18.691 16.484 1.00 87.00 111 TRP A O 1
ATOM 911 N N . ARG A 1 112 ? -4.627 -17.354 17.805 1.00 80.50 112 ARG A N 1
ATOM 912 C CA . ARG A 1 112 ? -3.670 -17.389 18.925 1.00 80.50 112 ARG A CA 1
ATOM 913 C C . ARG A 1 112 ? -3.422 -18.804 19.426 1.00 80.50 112 ARG A C 1
ATOM 915 O O . ARG A 1 112 ? -2.277 -19.160 19.671 1.00 80.50 112 ARG A O 1
ATOM 922 N N . TRP A 1 113 ? -4.469 -19.613 19.561 1.00 78.25 113 TRP A N 1
ATOM 923 C CA . TRP A 1 113 ? -4.356 -20.984 20.053 1.00 78.25 113 TRP A CA 1
ATOM 924 C C . TRP A 1 113 ? -3.591 -21.889 19.083 1.00 78.25 113 TRP A C 1
ATOM 926 O O . TRP A 1 113 ? -2.735 -22.667 19.508 1.00 78.25 113 TRP A O 1
ATOM 936 N N . SER A 1 114 ? -3.858 -21.779 17.777 1.00 78.94 114 SER A N 1
ATOM 937 C CA . SER A 1 114 ? -3.141 -22.558 16.763 1.00 78.94 114 SER A CA 1
ATOM 938 C C . SER A 1 114 ? -1.666 -22.165 16.667 1.00 78.94 114 SER A C 1
ATOM 940 O O . SER A 1 114 ? -0.819 -23.038 16.506 1.00 78.94 114 SER A O 1
ATOM 942 N N . HIS A 1 115 ? -1.338 -20.884 16.856 1.00 71.25 115 HIS A N 1
ATOM 943 C CA . HIS A 1 115 ? 0.038 -20.382 16.782 1.00 71.25 115 HIS A CA 1
ATOM 944 C C . HIS A 1 115 ? 0.822 -20.570 18.091 1.00 71.25 115 HIS A C 1
ATOM 946 O O . HIS A 1 115 ? 2.045 -20.692 18.063 1.00 71.25 115 HIS A O 1
ATOM 952 N N . GLN A 1 116 ? 0.143 -20.676 19.237 1.00 64.50 116 GLN A N 1
ATOM 953 C CA . GLN A 1 116 ? 0.777 -21.014 20.513 1.00 64.50 116 GLN A CA 1
ATOM 954 C C . GLN A 1 116 ? 1.213 -22.488 20.564 1.00 64.50 116 GLN A C 1
ATOM 956 O O . GLN A 1 116 ? 2.297 -22.782 21.061 1.00 64.50 116 GLN A O 1
ATOM 961 N N . LYS A 1 117 ? 0.433 -23.410 19.977 1.00 55.06 117 LYS A N 1
ATOM 962 C CA . LYS A 1 117 ? 0.801 -24.837 19.887 1.00 55.06 117 LYS A CA 1
ATOM 963 C C . LYS A 1 117 ? 2.094 -25.089 19.105 1.00 55.06 117 LYS A C 1
ATOM 965 O O . LYS A 1 117 ? 2.821 -26.016 19.442 1.00 55.06 117 LYS A O 1
ATOM 970 N N . VAL A 1 118 ? 2.401 -24.255 18.109 1.00 51.75 118 VAL A N 1
ATOM 971 C CA . VAL A 1 118 ? 3.646 -24.347 17.324 1.00 51.75 118 VAL A CA 1
ATOM 972 C C . VAL A 1 118 ? 4.871 -23.930 18.156 1.00 51.75 118 VAL A C 1
ATOM 974 O O . VAL A 1 118 ? 5.932 -24.524 1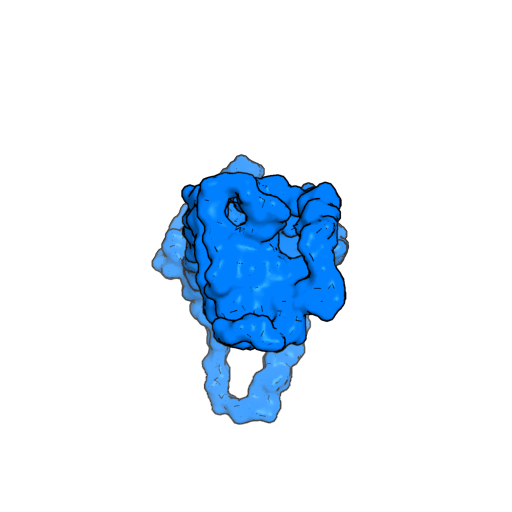8.001 1.00 51.75 118 VAL A O 1
ATOM 977 N N . LYS A 1 119 ? 4.725 -22.987 19.104 1.00 45.16 119 LYS A N 1
ATOM 978 C CA . LYS A 1 119 ? 5.804 -22.568 20.027 1.00 45.16 119 LYS A CA 1
ATOM 979 C C . LYS A 1 119 ? 6.067 -23.570 21.168 1.00 45.16 119 LYS A C 1
ATOM 981 O O . LYS A 1 119 ? 7.166 -23.591 21.704 1.00 45.16 119 LYS A O 1
ATOM 986 N N . THR A 1 120 ? 5.103 -24.412 21.555 1.00 43.53 120 THR A N 1
ATOM 987 C CA . THR A 1 120 ? 5.248 -25.335 22.707 1.00 43.53 120 THR A CA 1
ATOM 988 C C . THR A 1 120 ? 6.001 -26.641 22.388 1.00 43.53 120 THR A C 1
ATOM 990 O O . THR A 1 120 ? 6.355 -27.373 23.307 1.00 43.53 120 THR A O 1
ATOM 993 N N . ALA A 1 121 ? 6.308 -26.939 21.121 1.00 49.09 121 ALA A N 1
ATOM 994 C CA . ALA A 1 121 ? 7.008 -28.173 20.731 1.00 49.09 121 ALA A CA 1
ATOM 995 C C . ALA A 1 121 ? 8.555 -28.109 20.810 1.00 49.09 121 ALA A C 1
ATOM 997 O O . ALA A 1 121 ? 9.217 -29.074 20.435 1.00 49.09 121 ALA A O 1
ATOM 998 N N . GLY A 1 122 ? 9.149 -27.022 21.318 1.00 40.97 122 GLY A N 1
ATOM 999 C CA . GLY A 1 122 ? 10.599 -26.910 21.513 1.00 40.97 122 GLY A CA 1
ATOM 1000 C C . GLY A 1 122 ? 10.967 -25.884 22.588 1.00 40.97 122 GLY A C 1
ATOM 1001 O O . GLY A 1 122 ? 10.738 -24.702 22.393 1.00 40.97 122 GLY A O 1
ATOM 1002 N N . ILE A 1 123 ? 11.496 -26.385 23.712 1.00 38.09 123 ILE A N 1
ATOM 1003 C CA . ILE A 1 123 ? 12.211 -25.736 24.836 1.00 38.09 123 ILE A CA 1
ATOM 1004 C C . ILE A 1 123 ? 11.762 -24.314 25.245 1.00 38.09 123 ILE A C 1
ATOM 1006 O O . ILE A 1 123 ? 11.942 -23.316 24.554 1.00 38.09 123 ILE A O 1
ATOM 1010 N N . ALA A 1 124 ? 11.246 -24.242 26.473 1.00 44.34 124 ALA A N 1
ATOM 1011 C CA . ALA A 1 124 ? 10.757 -23.052 27.150 1.00 44.34 124 ALA A CA 1
ATOM 1012 C C . ALA A 1 124 ? 11.852 -22.017 27.474 1.00 44.34 124 ALA A C 1
ATOM 1014 O O . ALA A 1 124 ? 12.675 -22.260 28.348 1.00 44.34 124 ALA A O 1
ATOM 1015 N N . THR A 1 125 ? 11.758 -20.847 26.835 1.00 37.62 125 THR A N 1
ATOM 1016 C CA . THR A 1 125 ? 11.837 -19.485 27.420 1.00 37.62 125 THR A CA 1
ATOM 1017 C C . THR A 1 125 ? 11.514 -18.463 26.323 1.00 37.62 125 THR A C 1
ATOM 1019 O O . THR A 1 125 ? 12.320 -17.615 25.960 1.00 37.62 125 THR A O 1
ATOM 1022 N N . ALA A 1 126 ? 10.309 -18.530 25.755 1.00 40.09 126 ALA A N 1
ATOM 1023 C CA . ALA A 1 126 ? 9.819 -17.446 24.913 1.00 40.09 126 ALA A CA 1
ATOM 1024 C C . ALA A 1 126 ? 9.078 -16.450 25.808 1.00 40.09 126 ALA A C 1
ATOM 1026 O O . ALA A 1 126 ? 7.924 -16.671 26.177 1.00 40.09 126 ALA A O 1
ATOM 1027 N N . VAL A 1 127 ? 9.759 -15.359 26.167 1.00 35.84 127 VAL A N 1
ATOM 1028 C CA . VAL A 1 127 ? 9.086 -14.097 26.495 1.00 35.84 127 VAL A CA 1
ATOM 1029 C C . VAL A 1 127 ? 8.062 -13.852 25.384 1.00 35.84 127 VAL A C 1
ATOM 1031 O O . VAL A 1 127 ? 8.350 -14.106 24.214 1.00 35.84 127 VAL A O 1
ATOM 1034 N N . ASP A 1 128 ? 6.844 -13.459 25.744 1.00 40.56 128 ASP A N 1
ATOM 1035 C CA . ASP A 1 128 ? 5.806 -13.083 24.787 1.00 40.56 128 ASP A CA 1
ATOM 1036 C C . ASP A 1 128 ? 6.362 -11.949 23.906 1.00 40.56 128 ASP A C 1
ATOM 1038 O O . ASP A 1 128 ? 6.350 -10.791 24.303 1.00 40.56 128 ASP A O 1
ATOM 1042 N N . GLU A 1 129 ? 6.924 -12.274 22.735 1.00 45.44 129 GLU A N 1
ATOM 1043 C CA . GLU A 1 129 ? 7.472 -11.321 21.749 1.00 45.44 129 GLU A CA 1
ATOM 1044 C C . GLU A 1 129 ? 6.361 -10.496 21.078 1.00 45.44 129 GLU A C 1
ATOM 1046 O O . GLU A 1 129 ? 6.483 -10.071 19.931 1.00 45.44 129 GLU A O 1
ATOM 1051 N N . THR A 1 130 ? 5.238 -10.292 21.760 1.00 50.66 130 THR A N 1
ATOM 1052 C CA . THR A 1 130 ? 4.318 -9.224 21.416 1.00 50.66 130 THR A CA 1
ATOM 1053 C C . THR A 1 130 ? 4.944 -7.958 21.993 1.00 50.66 130 THR A C 1
ATOM 1055 O O . THR A 1 130 ? 4.954 -7.808 23.218 1.00 50.66 130 THR A O 1
ATOM 1058 N N . PRO A 1 131 ? 5.531 -7.066 21.169 1.00 52.22 131 PRO A N 1
ATOM 1059 C CA . PRO A 1 131 ? 6.088 -5.826 21.687 1.00 52.22 131 PRO A CA 1
ATOM 1060 C C . PRO A 1 131 ? 5.025 -5.097 22.519 1.00 52.22 131 PRO A C 1
ATOM 1062 O O . PRO A 1 131 ? 3.830 -5.221 22.213 1.00 52.22 131 PRO A O 1
ATOM 1065 N N . PRO A 1 132 ? 5.430 -4.351 23.566 1.00 64.31 132 PRO A N 1
ATOM 1066 C CA . PRO A 1 132 ? 4.502 -3.571 24.366 1.00 64.31 132 PRO A CA 1
ATOM 1067 C C . PRO A 1 132 ? 3.543 -2.789 23.474 1.00 64.31 132 PRO A C 1
ATOM 1069 O O . PRO A 1 132 ? 3.920 -2.318 22.398 1.00 64.31 132 PRO A O 1
ATOM 1072 N N . LEU A 1 133 ? 2.300 -2.670 23.942 1.00 62.09 133 LEU A N 1
ATOM 1073 C CA . LEU A 1 133 ? 1.178 -2.067 23.225 1.00 62.09 133 LEU A CA 1
ATOM 1074 C C . LEU A 1 133 ? 1.605 -0.803 22.457 1.00 62.09 133 LEU A C 1
ATOM 1076 O O . LEU A 1 133 ? 1.429 -0.712 21.244 1.00 62.09 133 LEU A O 1
ATOM 1080 N N . ASP A 1 134 ? 2.262 0.115 23.159 1.00 66.88 134 ASP A N 1
ATOM 1081 C CA . ASP A 1 134 ? 2.735 1.389 22.629 1.00 66.88 134 ASP A CA 1
ATOM 1082 C C . ASP A 1 134 ? 3.847 1.252 21.579 1.00 66.88 134 ASP A C 1
ATOM 1084 O O . ASP A 1 134 ? 3.846 1.975 20.584 1.00 66.88 134 ASP A O 1
ATOM 1088 N N . THR A 1 135 ? 4.761 0.296 21.749 1.00 76.19 135 THR A N 1
ATOM 1089 C CA . THR A 1 135 ? 5.871 0.042 20.820 1.00 76.19 135 THR A CA 1
ATOM 1090 C C . THR A 1 135 ? 5.372 -0.490 19.477 1.00 76.19 135 THR A C 1
ATOM 1092 O O . THR A 1 135 ? 5.870 -0.077 18.434 1.00 76.19 135 THR A O 1
ATOM 1095 N N . SER A 1 136 ? 4.365 -1.372 19.484 1.00 79.12 136 SER A N 1
ATOM 1096 C CA . SER A 1 136 ? 3.787 -1.930 18.250 1.00 79.12 136 SER A CA 1
ATOM 1097 C C . SER A 1 136 ? 3.088 -0.872 17.389 1.00 79.12 136 SER A C 1
ATOM 1099 O O . SER A 1 136 ? 3.261 -0.841 16.171 1.00 79.12 136 SER A O 1
ATOM 1101 N N . VAL A 1 137 ? 2.341 0.030 18.033 1.00 81.12 137 VAL A N 1
ATOM 1102 C CA . VAL A 1 137 ? 1.636 1.125 17.359 1.00 81.12 137 VAL A CA 1
ATOM 1103 C C . VAL A 1 137 ? 2.647 2.127 16.807 1.00 81.12 137 VAL A C 1
ATOM 1105 O O . VAL A 1 137 ? 2.535 2.517 15.649 1.00 81.12 137 VAL A O 1
ATOM 1108 N N . LEU A 1 138 ? 3.651 2.501 17.608 1.00 84.12 138 LEU A N 1
ATOM 1109 C CA . LEU A 1 138 ? 4.700 3.433 17.197 1.00 84.12 138 LEU A CA 1
ATOM 1110 C C . LEU A 1 138 ? 5.501 2.906 16.000 1.00 84.12 138 LEU A C 1
ATOM 1112 O O . LEU A 1 138 ? 5.786 3.659 15.076 1.00 84.12 138 LEU A O 1
ATOM 1116 N N . PHE A 1 139 ? 5.846 1.616 15.999 1.00 85.88 139 PHE A N 1
ATOM 1117 C CA . PHE A 1 139 ? 6.587 1.005 14.898 1.00 85.88 139 PHE A CA 1
ATOM 1118 C C . PHE A 1 139 ? 5.798 1.024 13.583 1.00 85.88 139 PHE A C 1
ATOM 1120 O O . PHE A 1 139 ? 6.343 1.403 12.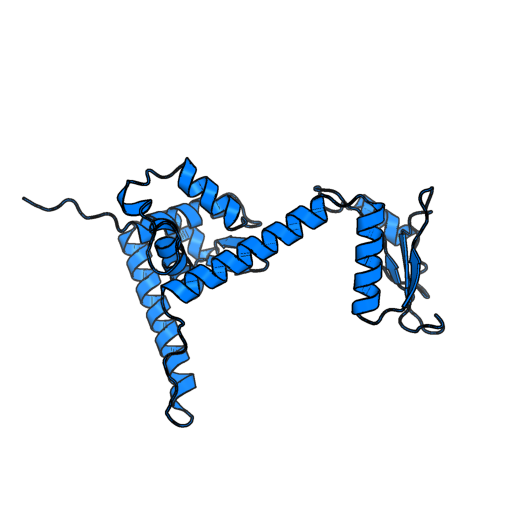549 1.00 85.88 139 PHE A O 1
ATOM 1127 N N . GLU A 1 140 ? 4.517 0.644 13.610 1.00 83.12 140 GLU A N 1
ATOM 1128 C CA . GLU A 1 140 ? 3.675 0.712 12.410 1.00 83.12 140 GLU A CA 1
ATOM 1129 C C . GLU A 1 140 ? 3.488 2.156 11.932 1.00 83.12 140 GLU A C 1
ATOM 1131 O O . GLU A 1 140 ? 3.552 2.406 10.734 1.00 83.12 140 GLU A O 1
ATOM 1136 N N . ASP A 1 141 ? 3.318 3.118 12.842 1.00 84.56 141 ASP A N 1
ATOM 1137 C CA . ASP A 1 141 ? 3.204 4.532 12.471 1.00 84.56 141 ASP A CA 1
ATOM 1138 C C . ASP A 1 141 ? 4.487 5.061 11.817 1.00 84.56 141 ASP A C 1
ATOM 1140 O O . ASP A 1 141 ? 4.434 5.681 10.756 1.00 84.56 141 ASP A O 1
ATOM 1144 N N . ALA A 1 142 ? 5.651 4.737 12.389 1.00 88.69 142 ALA A N 1
ATOM 1145 C CA . ALA A 1 142 ? 6.947 5.091 11.820 1.00 88.69 142 ALA A CA 1
ATOM 1146 C C . ALA A 1 142 ? 7.160 4.459 10.437 1.00 88.69 142 ALA A C 1
ATOM 1148 O O . ALA A 1 142 ? 7.676 5.110 9.532 1.00 88.69 142 ALA A O 1
ATOM 1149 N N . LYS A 1 143 ? 6.735 3.205 10.251 1.00 88.31 143 LYS A N 1
ATOM 1150 C CA . LYS A 1 143 ? 6.808 2.507 8.963 1.00 88.31 143 LYS A CA 1
ATOM 1151 C C . LYS A 1 143 ? 5.916 3.159 7.907 1.00 88.31 143 LYS A C 1
ATOM 1153 O O . LYS A 1 143 ? 6.357 3.333 6.772 1.00 88.31 143 LYS A O 1
ATOM 1158 N N . GLU A 1 144 ? 4.686 3.516 8.267 1.00 85.88 144 GLU A N 1
ATOM 1159 C CA . GLU A 1 144 ? 3.770 4.225 7.368 1.00 85.88 144 GLU A CA 1
ATOM 1160 C C . GLU A 1 144 ? 4.319 5.605 6.999 1.00 85.88 144 GLU A C 1
ATOM 1162 O O . GLU A 1 144 ? 4.342 5.951 5.821 1.00 85.88 144 GLU A O 1
ATOM 1167 N N . LYS A 1 145 ? 4.860 6.345 7.974 1.00 88.81 145 LYS A N 1
ATOM 1168 C CA . LYS A 1 145 ? 5.495 7.643 7.732 1.00 88.81 145 LYS A CA 1
ATOM 1169 C C . LYS A 1 145 ? 6.719 7.532 6.822 1.00 88.81 145 LYS A C 1
ATOM 1171 O O . LYS A 1 145 ? 6.846 8.302 5.880 1.00 88.81 145 LYS A O 1
ATOM 1176 N N . ALA A 1 146 ? 7.591 6.551 7.048 1.00 91.56 146 ALA A N 1
ATOM 1177 C CA . ALA A 1 146 ? 8.749 6.322 6.184 1.00 91.56 146 ALA A CA 1
ATOM 1178 C C . ALA A 1 146 ? 8.325 5.989 4.744 1.00 91.56 146 ALA A C 1
ATOM 1180 O O . ALA A 1 146 ? 8.925 6.474 3.789 1.00 91.56 146 ALA A O 1
ATOM 1181 N N . ARG A 1 147 ? 7.268 5.184 4.571 1.00 88.88 147 ARG A N 1
ATOM 1182 C CA . ARG A 1 147 ? 6.729 4.870 3.241 1.00 88.88 147 ARG A CA 1
ATOM 1183 C C . ARG A 1 147 ? 6.132 6.100 2.567 1.00 88.88 147 ARG A C 1
ATOM 1185 O O . ARG A 1 147 ? 6.342 6.292 1.379 1.00 88.88 147 ARG A O 1
ATOM 1192 N N . GLU A 1 148 ? 5.430 6.933 3.323 1.00 87.94 148 GLU A N 1
ATOM 1193 C CA . GLU A 1 148 ? 4.897 8.204 2.842 1.00 87.94 148 GLU A CA 1
ATOM 1194 C C . GLU A 1 148 ? 6.002 9.175 2.412 1.00 87.94 148 GLU A C 1
ATOM 1196 O O . GLU A 1 148 ? 5.875 9.806 1.366 1.00 87.94 148 GLU A O 1
ATOM 1201 N N . GLU A 1 149 ? 7.085 9.280 3.182 1.00 92.31 149 GLU A N 1
ATOM 1202 C CA . GLU A 1 149 ? 8.243 10.107 2.832 1.00 92.31 149 GLU A CA 1
ATOM 1203 C C . GLU A 1 149 ? 8.915 9.610 1.547 1.00 92.31 149 GLU A C 1
ATOM 1205 O O . GLU A 1 149 ? 9.234 10.421 0.680 1.00 92.31 149 GLU A O 1
ATOM 1210 N N . ILE A 1 150 ? 9.061 8.289 1.385 1.00 92.19 150 ILE A N 1
ATOM 1211 C CA . ILE A 1 150 ? 9.567 7.686 0.144 1.00 92.19 150 ILE A CA 1
ATOM 1212 C C . ILE A 1 150 ? 8.637 8.012 -1.021 1.00 92.19 150 ILE A C 1
ATOM 1214 O O . ILE A 1 150 ? 9.104 8.534 -2.025 1.00 92.19 150 ILE A O 1
ATOM 1218 N N . ASP A 1 151 ? 7.337 7.741 -0.892 1.00 88.69 151 ASP A N 1
ATOM 1219 C CA . ASP A 1 151 ? 6.370 7.984 -1.965 1.00 88.69 151 ASP A CA 1
ATOM 1220 C C . ASP A 1 151 ? 6.358 9.470 -2.363 1.00 88.69 151 ASP A C 1
ATOM 1222 O O . ASP A 1 151 ? 6.468 9.792 -3.539 1.00 88.69 151 ASP A O 1
ATOM 1226 N N . THR A 1 152 ? 6.346 10.377 -1.382 1.00 91.00 152 THR A N 1
ATOM 1227 C CA . THR A 1 152 ? 6.398 11.828 -1.622 1.00 91.00 152 THR A CA 1
ATOM 1228 C C . THR A 1 152 ? 7.685 12.227 -2.336 1.00 91.00 152 THR A C 1
ATOM 1230 O O . THR A 1 152 ? 7.656 13.048 -3.247 1.00 91.00 152 THR A O 1
ATOM 1233 N N . TYR A 1 153 ? 8.825 11.659 -1.938 1.00 93.62 153 TYR A N 1
ATOM 1234 C CA . TYR A 1 153 ? 10.093 11.925 -2.605 1.00 93.62 153 TYR A CA 1
ATOM 1235 C C . TYR A 1 153 ? 10.073 11.441 -4.057 1.00 93.62 153 TYR A C 1
ATOM 1237 O O . TYR A 1 153 ? 10.464 12.197 -4.944 1.00 93.62 153 TYR A O 1
ATOM 1245 N N . LEU A 1 154 ? 9.569 10.230 -4.312 1.00 92.25 154 LEU A N 1
ATOM 1246 C CA . LEU A 1 154 ? 9.433 9.690 -5.665 1.00 92.25 154 LEU A CA 1
ATOM 1247 C C . LEU A 1 154 ? 8.555 10.594 -6.538 1.00 92.25 154 LEU A C 1
ATOM 1249 O O . LEU A 1 154 ? 8.984 10.960 -7.627 1.00 92.25 154 LEU A O 1
ATOM 1253 N N . ASP A 1 155 ? 7.410 11.047 -6.021 1.00 90.69 155 ASP A N 1
ATOM 1254 C CA . ASP A 1 155 ? 6.479 11.929 -6.737 1.00 90.69 155 ASP A CA 1
ATOM 1255 C C . ASP A 1 155 ? 7.112 13.291 -7.096 1.00 90.69 155 ASP A C 1
ATOM 1257 O O . ASP A 1 155 ? 6.714 13.932 -8.071 1.00 90.69 155 ASP A O 1
ATOM 1261 N N . THR A 1 156 ? 8.120 13.744 -6.338 1.00 93.56 156 THR A N 1
ATOM 1262 C CA . THR A 1 156 ? 8.840 15.003 -6.621 1.00 93.56 156 THR A CA 1
ATOM 1263 C C . THR A 1 156 ? 9.893 14.885 -7.721 1.00 93.56 156 THR A C 1
ATOM 1265 O O . THR A 1 156 ? 10.365 15.913 -8.212 1.00 93.56 156 THR A O 1
ATOM 1268 N N . LEU A 1 157 ? 10.264 13.666 -8.123 1.00 94.06 157 LEU A N 1
ATOM 1269 C CA . LEU A 1 157 ? 11.284 13.451 -9.144 1.00 94.06 157 LEU A CA 1
ATOM 1270 C C . LEU A 1 157 ? 10.761 13.831 -10.531 1.00 94.06 157 LEU A C 1
ATOM 1272 O O . LEU A 1 157 ? 9.650 13.481 -10.939 1.00 94.06 157 LEU A O 1
ATOM 1276 N N . SER A 1 158 ? 11.601 14.498 -11.318 1.00 91.56 158 SER A N 1
ATOM 1277 C CA . SER A 1 158 ? 11.346 14.639 -12.750 1.00 91.56 158 SER A CA 1
ATOM 1278 C C . SER A 1 158 ? 11.400 13.275 -13.450 1.00 91.56 158 SER A C 1
ATOM 1280 O O . SER A 1 158 ? 12.007 12.324 -12.955 1.00 91.56 158 SER A O 1
ATOM 1282 N N . GLY A 1 159 ? 10.813 13.170 -14.648 1.00 89.06 159 GLY A N 1
ATOM 1283 C CA . GLY A 1 159 ? 10.835 11.918 -15.418 1.00 89.06 159 GLY A CA 1
ATOM 1284 C C . GLY A 1 159 ? 12.251 11.370 -15.650 1.00 89.06 159 GLY A C 1
ATOM 1285 O O . GLY A 1 159 ? 12.465 10.168 -15.526 1.00 89.06 159 GLY A O 1
ATOM 1286 N N . TYR A 1 160 ? 13.230 12.250 -15.890 1.00 89.19 160 TYR A N 1
ATOM 1287 C CA . TYR A 1 160 ? 14.633 11.860 -16.071 1.00 89.19 160 TYR A CA 1
ATOM 1288 C C . TYR A 1 160 ? 15.308 11.427 -14.763 1.00 89.19 160 TYR A C 1
ATOM 1290 O O . TYR A 1 160 ? 16.097 10.485 -14.757 1.00 89.19 160 TYR A O 1
ATOM 1298 N N . GLU A 1 161 ? 15.007 12.079 -13.638 1.00 92.38 161 GLU A N 1
ATOM 1299 C CA . GLU A 1 161 ? 15.518 11.649 -12.329 1.00 92.38 161 GLU A CA 1
ATOM 1300 C C . GLU A 1 161 ? 14.934 10.295 -11.924 1.00 92.38 161 GLU A C 1
ATOM 1302 O O . GLU A 1 161 ? 15.663 9.427 -11.447 1.00 92.38 161 GLU A O 1
ATOM 1307 N N . PHE A 1 162 ? 13.644 10.078 -12.184 1.00 93.12 162 PHE A N 1
ATOM 1308 C CA . PHE A 1 162 ? 12.995 8.795 -11.948 1.00 93.12 162 PHE A CA 1
ATOM 1309 C C . PHE A 1 162 ? 13.570 7.691 -12.851 1.00 93.12 162 PHE A C 1
ATOM 1311 O O . PHE A 1 162 ? 13.813 6.578 -12.393 1.00 93.12 162 PHE A O 1
ATOM 1318 N N . GLN A 1 163 ? 13.884 7.997 -14.112 1.00 92.31 163 GLN A N 1
ATOM 1319 C CA . GLN A 1 163 ? 14.599 7.081 -15.007 1.00 92.31 163 GLN A CA 1
ATOM 1320 C C . GLN A 1 163 ? 15.984 6.701 -14.456 1.00 92.31 163 GLN A C 1
ATOM 1322 O O . GLN A 1 163 ? 16.329 5.520 -14.438 1.00 92.31 163 GLN A O 1
ATOM 1327 N N . ASN A 1 164 ? 16.752 7.667 -13.942 1.00 93.00 164 ASN A N 1
ATOM 1328 C CA . ASN A 1 164 ? 18.036 7.387 -13.289 1.00 93.00 164 ASN A CA 1
ATOM 1329 C C . ASN A 1 164 ? 17.866 6.502 -12.045 1.00 93.00 164 ASN A C 1
ATOM 1331 O O . ASN A 1 164 ? 18.664 5.593 -11.822 1.00 93.00 164 ASN A O 1
ATOM 1335 N N . LEU A 1 165 ? 16.811 6.726 -11.257 1.00 94.12 165 LEU A N 1
ATOM 1336 C CA . LEU A 1 165 ? 16.485 5.883 -10.109 1.00 94.12 165 LEU A CA 1
ATOM 1337 C C . LEU A 1 165 ? 16.182 4.437 -10.533 1.00 94.12 165 LEU A C 1
ATOM 1339 O O . LEU A 1 165 ? 16.681 3.503 -9.908 1.00 94.12 165 LEU A O 1
ATOM 1343 N N . VAL A 1 166 ? 15.394 4.238 -11.595 1.00 94.44 166 VAL A N 1
ATOM 1344 C CA . VAL A 1 166 ? 15.098 2.899 -12.133 1.00 94.44 166 VAL A CA 1
ATOM 1345 C C . VAL A 1 166 ? 16.375 2.217 -12.634 1.00 94.44 166 VAL A C 1
ATOM 1347 O O . VAL A 1 166 ? 16.559 1.026 -12.386 1.00 94.44 166 VAL A O 1
ATOM 1350 N N . ALA A 1 167 ? 17.285 2.954 -13.276 1.00 93.94 167 ALA A N 1
ATOM 1351 C CA . ALA A 1 167 ? 18.582 2.417 -13.687 1.00 93.94 167 ALA A CA 1
ATOM 1352 C C . ALA A 1 167 ? 19.410 1.957 -12.475 1.00 93.94 167 ALA A C 1
ATOM 1354 O O . ALA A 1 167 ? 19.834 0.805 -12.427 1.00 93.94 167 ALA A O 1
ATOM 1355 N N . ALA A 1 168 ? 19.541 2.799 -11.446 1.00 94.56 168 ALA A N 1
ATOM 1356 C CA . ALA A 1 168 ? 20.242 2.443 -10.212 1.00 94.56 168 ALA A CA 1
ATOM 1357 C C . ALA A 1 168 ? 19.603 1.240 -9.489 1.00 94.56 168 ALA A C 1
ATOM 1359 O O . ALA A 1 168 ? 20.307 0.424 -8.894 1.00 94.56 168 ALA A O 1
ATOM 1360 N N . LEU A 1 169 ? 18.274 1.089 -9.558 1.00 94.56 169 LEU A N 1
ATOM 1361 C CA . LEU A 1 169 ? 17.581 -0.086 -9.027 1.00 94.56 169 LEU A CA 1
ATOM 1362 C C . LEU A 1 169 ? 17.980 -1.362 -9.779 1.00 94.56 169 LEU A C 1
ATOM 1364 O O . LEU A 1 169 ? 18.271 -2.372 -9.141 1.00 94.56 169 LEU A O 1
ATOM 1368 N N . LEU A 1 170 ? 18.023 -1.323 -11.113 1.00 93.88 170 LEU A N 1
ATOM 1369 C CA . LEU A 1 170 ? 18.464 -2.460 -11.928 1.00 93.88 170 LEU A CA 1
ATOM 1370 C C . LEU A 1 170 ? 19.913 -2.847 -11.609 1.00 93.88 170 LEU A C 1
ATOM 1372 O O . LEU A 1 170 ? 20.207 -4.034 -11.467 1.00 93.88 170 LEU A O 1
ATOM 1376 N N . GLU A 1 171 ? 20.789 -1.862 -11.410 1.00 93.44 171 GLU A N 1
ATOM 1377 C CA . GLU A 1 171 ? 22.167 -2.089 -10.960 1.00 93.44 171 GLU A CA 1
ATOM 1378 C C . GLU A 1 171 ? 22.225 -2.734 -9.576 1.00 93.44 171 GLU A C 1
ATOM 1380 O O . GLU A 1 171 ? 22.924 -3.729 -9.383 1.00 93.44 171 GLU A O 1
ATOM 1385 N N . GLY A 1 172 ? 21.428 -2.239 -8.627 1.00 93.75 172 GLY A N 1
ATOM 1386 C CA . GLY A 1 172 ? 21.300 -2.835 -7.296 1.00 93.75 172 GLY A CA 1
ATOM 1387 C C . GLY A 1 172 ? 20.751 -4.267 -7.316 1.00 93.75 172 GLY A C 1
ATOM 1388 O O . GLY A 1 172 ? 21.058 -5.056 -6.422 1.00 93.75 172 GLY A O 1
ATOM 1389 N N . MET A 1 173 ? 19.978 -4.628 -8.345 1.00 93.56 173 MET A N 1
ATOM 1390 C CA . MET A 1 173 ? 19.492 -5.991 -8.589 1.00 93.56 173 MET A CA 1
ATOM 1391 C C . MET A 1 173 ? 20.515 -6.888 -9.307 1.00 93.56 173 MET A C 1
ATOM 1393 O O . MET A 1 173 ? 20.260 -8.082 -9.462 1.00 93.56 173 MET A O 1
ATOM 1397 N N . GLY A 1 174 ? 21.666 -6.345 -9.716 1.00 90.75 174 GLY A N 1
ATOM 1398 C CA . GLY A 1 174 ? 22.759 -7.081 -10.354 1.00 90.75 174 GLY A CA 1
ATOM 1399 C C . GLY A 1 174 ? 22.779 -7.029 -11.883 1.00 90.75 174 GLY A C 1
ATOM 1400 O O . GLY A 1 174 ? 23.582 -7.736 -12.490 1.00 90.75 174 GLY A O 1
ATOM 1401 N N . TYR A 1 175 ? 21.936 -6.210 -12.516 1.00 92.88 175 TYR A N 1
ATOM 1402 C CA . TYR A 1 175 ? 22.002 -5.971 -13.958 1.00 92.88 175 TYR A CA 1
ATOM 1403 C C . TYR A 1 175 ? 23.016 -4.871 -14.278 1.00 92.88 175 TYR A C 1
ATOM 1405 O O . TYR A 1 175 ? 23.135 -3.889 -13.556 1.00 92.88 175 TYR A O 1
ATOM 1413 N N . ALA A 1 176 ? 23.726 -4.989 -15.393 1.00 89.38 176 ALA A N 1
ATOM 1414 C CA . ALA A 1 176 ? 24.590 -3.921 -15.876 1.00 89.38 176 ALA A CA 1
ATOM 1415 C C . ALA A 1 176 ? 23.779 -2.958 -16.749 1.00 89.38 176 ALA A C 1
ATOM 1417 O O . ALA A 1 176 ? 23.320 -3.348 -17.824 1.00 89.38 176 ALA A O 1
ATOM 1418 N N . THR A 1 177 ? 23.595 -1.707 -16.317 1.00 84.25 177 THR A N 1
ATOM 1419 C CA . THR A 1 177 ? 22.956 -0.691 -17.164 1.00 84.25 177 THR A CA 1
ATOM 1420 C C . THR A 1 177 ? 24.009 -0.023 -18.042 1.00 84.25 177 THR A C 1
ATOM 1422 O O . THR A 1 177 ? 24.998 0.515 -17.553 1.00 84.25 177 THR A O 1
ATOM 1425 N N . SER A 1 178 ? 23.860 -0.108 -19.366 1.00 71.50 178 SER A N 1
ATOM 1426 C CA . SER A 1 178 ? 24.862 0.461 -20.282 1.00 71.50 178 SER A CA 1
ATOM 1427 C C . SER A 1 178 ? 24.503 1.843 -20.777 1.00 71.50 178 SER A C 1
ATOM 1429 O O . SER A 1 178 ? 25.365 2.588 -21.245 1.00 71.50 178 SER A O 1
ATOM 1431 N N . THR A 1 179 ? 23.210 2.160 -20.801 1.00 74.38 179 THR A N 1
ATOM 1432 C CA . THR A 1 179 ? 22.723 3.401 -21.388 1.00 74.38 179 THR A CA 1
ATOM 1433 C C . THR A 1 179 ? 21.431 3.819 -20.719 1.00 74.38 179 THR A C 1
ATOM 1435 O O . THR A 1 179 ? 20.448 3.080 -20.733 1.00 74.38 179 THR A O 1
ATOM 1438 N N . VAL A 1 180 ? 21.454 5.033 -20.182 1.00 81.06 180 VAL A N 1
ATOM 1439 C CA . VAL A 1 180 ? 20.275 5.792 -19.782 1.00 81.06 180 VAL A CA 1
ATOM 1440 C C . VAL A 1 180 ? 20.121 6.911 -20.812 1.00 81.06 180 VAL A C 1
ATOM 1442 O O . VAL A 1 180 ? 21.044 7.709 -21.003 1.00 81.06 180 VAL A O 1
ATOM 1445 N N . SER A 1 181 ? 19.013 6.910 -21.554 1.00 75.75 181 SER A N 1
ATOM 1446 C CA . SER A 1 181 ? 18.774 7.851 -22.654 1.00 75.75 181 SER A CA 1
ATOM 1447 C C . SER A 1 181 ? 18.824 9.305 -22.168 1.00 75.75 181 SER A C 1
ATOM 1449 O O . SER A 1 181 ? 18.220 9.658 -21.156 1.00 75.75 181 SER A O 1
ATOM 1451 N N . LYS A 1 182 ? 19.562 10.159 -22.892 1.00 74.50 182 LYS A N 1
ATOM 1452 C CA . LYS A 1 182 ? 19.612 11.609 -22.632 1.00 74.50 182 LYS A CA 1
ATOM 1453 C C . LYS A 1 182 ? 18.271 12.266 -22.995 1.00 74.50 182 LYS A C 1
ATOM 1455 O O . LYS A 1 182 ? 17.566 11.728 -23.846 1.00 74.50 182 LYS A O 1
ATOM 1460 N N . PRO A 1 183 ? 17.963 13.463 -22.458 1.00 66.31 183 PRO A N 1
ATOM 1461 C CA . PRO A 1 183 ? 16.762 14.205 -22.838 1.00 66.31 183 PRO A CA 1
ATOM 1462 C C . PRO A 1 183 ? 16.620 14.384 -24.358 1.00 66.31 183 PRO A C 1
ATOM 1464 O O . PRO A 1 183 ? 17.486 14.993 -24.989 1.00 66.31 183 PRO A O 1
ATOM 1467 N N . GLY A 1 184 ? 15.546 13.851 -24.951 1.00 67.12 184 GLY A N 1
ATOM 1468 C CA . GLY A 1 184 ? 15.319 13.874 -26.401 1.00 67.12 184 GLY A CA 1
ATOM 1469 C C . GLY A 1 184 ? 14.384 12.766 -26.895 1.00 67.12 184 GLY A C 1
ATOM 1470 O O . GLY A 1 184 ? 13.770 12.071 -26.098 1.00 67.12 184 GLY A O 1
ATOM 1471 N N . SER A 1 185 ? 14.263 12.608 -28.222 1.00 58.78 185 SER A N 1
ATOM 1472 C CA . SER A 1 185 ? 13.542 11.470 -28.813 1.00 58.78 185 SER A CA 1
ATOM 1473 C C . SER A 1 185 ? 14.348 10.190 -28.574 1.00 58.78 185 SER A C 1
ATOM 1475 O O . SER A 1 185 ? 15.325 9.906 -29.260 1.00 58.78 185 SER A O 1
ATOM 1477 N N . ASP A 1 186 ? 13.934 9.458 -27.553 1.00 61.44 186 ASP A N 1
ATOM 1478 C CA . ASP A 1 186 ? 14.501 8.222 -26.999 1.00 61.44 186 ASP A CA 1
ATOM 1479 C C . ASP A 1 186 ? 14.172 6.962 -27.826 1.00 61.44 186 ASP A C 1
ATOM 1481 O O . ASP A 1 186 ? 14.553 5.845 -27.470 1.00 61.44 186 ASP A O 1
ATOM 1485 N N . GLY A 1 187 ? 13.444 7.109 -28.940 1.00 64.56 187 GLY A N 1
ATOM 1486 C CA . GLY A 1 187 ? 13.015 5.979 -29.768 1.00 64.56 187 GLY A CA 1
ATOM 1487 C C . GLY A 1 187 ? 12.168 4.953 -29.001 1.00 64.56 187 GLY A C 1
ATOM 1488 O O . GLY A 1 187 ? 12.048 3.813 -29.449 1.00 64.56 187 GLY A O 1
ATOM 1489 N N . GLY A 1 188 ? 11.606 5.341 -27.848 1.00 73.69 188 GLY A N 1
ATOM 1490 C CA . GLY A 1 188 ? 10.801 4.487 -26.980 1.00 73.69 188 GLY A CA 1
ATOM 1491 C C . GLY A 1 188 ? 11.573 3.622 -25.974 1.00 73.69 188 GLY A C 1
ATOM 1492 O O . GLY A 1 188 ? 10.920 2.873 -25.253 1.00 73.69 188 GLY A O 1
ATOM 1493 N N . THR A 1 189 ? 12.913 3.688 -25.902 1.00 84.12 189 THR A N 1
ATOM 1494 C CA . THR A 1 189 ? 13.719 2.967 -24.889 1.00 84.12 189 THR A CA 1
ATOM 1495 C C . THR A 1 189 ? 14.453 3.946 -23.973 1.00 84.12 189 THR A C 1
ATOM 1497 O O . THR A 1 189 ? 15.304 4.711 -24.424 1.00 84.12 189 THR A O 1
ATOM 1500 N N . ASP A 1 190 ? 14.182 3.865 -22.672 1.00 88.69 190 ASP A N 1
ATOM 1501 C CA . ASP A 1 190 ? 14.776 4.760 -21.674 1.00 88.69 190 ASP A CA 1
ATOM 1502 C C . ASP A 1 190 ? 16.045 4.169 -21.054 1.00 88.69 190 ASP A C 1
ATOM 1504 O O . ASP A 1 190 ? 17.008 4.890 -20.775 1.00 88.69 190 ASP A O 1
ATOM 1508 N N . ILE A 1 191 ? 16.055 2.849 -20.839 1.00 91.50 191 ILE A N 1
ATOM 1509 C CA . ILE A 1 191 ? 17.193 2.121 -20.271 1.00 91.50 191 ILE A CA 1
ATOM 1510 C C . ILE A 1 191 ? 17.402 0.822 -21.048 1.00 91.50 191 ILE A C 1
ATOM 1512 O O . ILE A 1 191 ? 16.449 0.096 -21.345 1.00 91.50 191 ILE A O 1
ATOM 1516 N N . LEU A 1 192 ? 18.666 0.520 -21.336 1.00 91.25 192 LEU A N 1
ATOM 1517 C CA . LEU A 1 192 ? 19.106 -0.791 -21.803 1.00 91.25 192 LEU A CA 1
ATOM 1518 C C . LEU A 1 192 ? 20.003 -1.423 -20.736 1.00 91.25 192 LEU A C 1
ATOM 1520 O O . LEU A 1 192 ? 21.034 -0.854 -20.359 1.00 91.25 192 LEU A O 1
ATOM 1524 N N . ALA A 1 193 ? 19.581 -2.583 -20.238 1.00 92.88 193 ALA A N 1
ATOM 1525 C CA . ALA A 1 193 ? 20.262 -3.323 -19.187 1.00 92.88 193 ALA A CA 1
ATOM 1526 C C . ALA A 1 193 ? 20.633 -4.740 -19.642 1.00 92.88 193 ALA A C 1
ATOM 1528 O O . ALA A 1 193 ? 19.980 -5.341 -20.495 1.00 92.88 193 ALA A O 1
ATOM 1529 N N . TYR A 1 194 ? 21.687 -5.284 -19.047 1.00 93.25 194 TYR A N 1
ATOM 1530 C CA . TYR A 1 194 ? 22.256 -6.579 -19.392 1.00 93.25 194 TYR A CA 1
ATOM 1531 C C . TYR A 1 194 ? 22.405 -7.461 -18.159 1.00 93.25 194 TYR A C 1
ATOM 1533 O O . TYR A 1 194 ? 22.602 -6.978 -17.047 1.00 93.25 194 TYR A O 1
ATOM 1541 N N . ILE A 1 195 ? 22.355 -8.774 -18.367 1.00 91.50 195 ILE A N 1
ATOM 1542 C CA . ILE A 1 195 ? 22.605 -9.768 -17.313 1.00 91.50 195 ILE A CA 1
ATOM 1543 C C . ILE A 1 195 ? 24.096 -9.932 -16.987 1.00 91.50 195 ILE A C 1
ATOM 1545 O O . ILE A 1 195 ? 24.445 -10.557 -15.990 1.00 91.50 195 ILE A O 1
ATOM 1549 N N . ASP A 1 196 ? 24.976 -9.367 -17.814 1.00 89.62 196 ASP A N 1
ATOM 1550 C CA . ASP A 1 196 ? 26.417 -9.342 -17.603 1.00 89.62 196 ASP A CA 1
ATOM 1551 C C . ASP A 1 196 ? 27.020 -7.979 -18.000 1.00 89.62 196 ASP A C 1
ATOM 1553 O O . ASP A 1 196 ? 26.489 -7.315 -18.893 1.00 89.62 196 ASP A O 1
ATOM 1557 N N . PRO A 1 197 ? 28.153 -7.561 -17.401 1.00 86.00 197 PRO A N 1
ATOM 1558 C CA . PRO A 1 197 ? 28.772 -6.261 -17.683 1.00 86.00 197 PRO A CA 1
ATOM 1559 C C . PRO A 1 197 ? 29.220 -6.039 -19.132 1.00 86.00 197 PRO A C 1
ATOM 1561 O O . PRO A 1 197 ? 29.397 -4.894 -19.538 1.00 86.00 197 PRO A O 1
ATOM 1564 N N . LEU A 1 198 ? 29.444 -7.109 -19.902 1.00 85.75 198 LEU A N 1
ATOM 1565 C CA . LEU A 1 198 ? 29.906 -7.024 -21.289 1.00 85.75 198 LEU A CA 1
ATOM 1566 C C . LEU A 1 198 ? 28.745 -7.046 -22.296 1.00 85.75 198 LEU A C 1
ATOM 1568 O O . LEU A 1 198 ? 28.982 -6.846 -23.488 1.00 85.75 198 LEU A O 1
ATOM 1572 N N . GLY A 1 199 ? 27.511 -7.302 -21.846 1.00 84.75 199 GLY A N 1
ATOM 1573 C CA . GLY A 1 199 ? 26.340 -7.474 -22.709 1.00 84.75 199 GLY A CA 1
ATOM 1574 C C . GLY A 1 199 ? 26.441 -8.685 -23.642 1.00 84.75 199 GLY A C 1
ATOM 1575 O O . GLY A 1 199 ? 25.782 -8.723 -24.686 1.00 84.75 199 GLY A O 1
ATOM 1576 N N . ALA A 1 200 ? 27.289 -9.661 -23.311 1.00 87.44 200 ALA A N 1
ATOM 1577 C CA . ALA A 1 200 ? 27.547 -10.818 -24.162 1.00 87.44 200 ALA A CA 1
ATOM 1578 C C . ALA A 1 200 ? 26.401 -11.835 -24.116 1.00 87.44 200 ALA A C 1
ATOM 1580 O O . ALA A 1 200 ? 26.126 -12.510 -25.113 1.00 87.44 200 ALA A O 1
ATOM 1581 N N . GLN A 1 201 ? 25.738 -11.951 -22.969 1.00 90.25 201 GLN A N 1
ATOM 1582 C CA . GLN A 1 201 ? 24.657 -12.895 -22.769 1.00 90.25 201 GLN A CA 1
ATOM 1583 C C . GLN A 1 201 ? 23.308 -12.280 -23.151 1.00 90.25 201 GLN A C 1
ATOM 1585 O O . GLN A 1 201 ? 23.076 -11.076 -23.047 1.00 90.25 201 GLN A O 1
ATOM 1590 N N . THR A 1 202 ? 22.399 -13.143 -23.591 1.00 88.94 202 THR A N 1
ATOM 1591 C CA . THR A 1 202 ? 21.008 -12.811 -23.907 1.00 88.94 202 THR A CA 1
ATOM 1592 C C . THR A 1 202 ? 20.070 -13.472 -22.892 1.00 88.94 202 THR A C 1
ATOM 1594 O O . THR A 1 202 ? 20.361 -14.591 -22.464 1.00 88.94 202 THR A O 1
ATOM 1597 N N . PRO A 1 203 ? 18.924 -12.856 -22.557 1.00 91.31 203 PRO A N 1
ATOM 1598 C CA . PRO A 1 203 ? 18.368 -11.674 -23.207 1.00 91.31 203 PRO A CA 1
ATOM 1599 C C . PRO A 1 203 ? 18.898 -10.346 -22.647 1.00 91.31 203 PRO A C 1
ATOM 1601 O O . PRO A 1 203 ? 19.292 -10.248 -21.488 1.00 91.31 203 PRO A O 1
ATOM 1604 N N . HIS A 1 204 ? 18.871 -9.311 -23.483 1.00 91.31 204 HIS A N 1
ATOM 1605 C CA . HIS A 1 204 ? 19.038 -7.918 -23.071 1.00 91.31 204 HIS A CA 1
ATOM 1606 C C . HIS A 1 204 ? 17.692 -7.352 -22.613 1.00 91.31 204 HIS A C 1
ATOM 1608 O O . HIS A 1 204 ? 16.650 -7.719 -23.150 1.00 91.31 204 HIS A O 1
ATOM 1614 N N . ILE A 1 205 ? 17.695 -6.462 -21.629 1.00 92.12 205 ILE A N 1
ATOM 1615 C CA . ILE A 1 205 ? 16.479 -5.928 -21.014 1.00 92.12 205 ILE A CA 1
ATOM 1616 C C . ILE A 1 205 ? 16.270 -4.496 -21.497 1.00 92.12 205 ILE A C 1
ATOM 1618 O O . ILE A 1 205 ? 17.060 -3.605 -21.177 1.00 92.12 205 ILE A O 1
ATOM 1622 N N . ARG A 1 206 ? 15.192 -4.267 -22.247 1.00 92.06 206 ARG A N 1
ATOM 1623 C CA . ARG A 1 206 ? 14.718 -2.927 -22.599 1.00 92.06 206 ARG A CA 1
ATOM 1624 C C . ARG A 1 206 ? 13.697 -2.460 -21.586 1.00 92.06 206 ARG A C 1
ATOM 1626 O O . ARG A 1 206 ? 12.738 -3.166 -21.297 1.00 92.06 206 ARG A O 1
ATOM 1633 N N . VAL A 1 207 ? 13.877 -1.242 -21.098 1.00 92.50 207 VAL A N 1
ATOM 1634 C CA . VAL A 1 207 ? 12.974 -0.648 -20.118 1.00 92.50 207 VAL A CA 1
ATOM 1635 C C . VAL A 1 207 ? 12.476 0.686 -20.642 1.00 92.50 207 VAL A C 1
ATOM 1637 O O . VAL A 1 207 ? 13.256 1.528 -21.096 1.00 92.50 207 VAL A O 1
ATOM 1640 N N . GLN A 1 208 ? 11.162 0.865 -20.552 1.00 92.06 208 GLN A N 1
ATOM 1641 C CA . GLN A 1 208 ? 10.498 2.142 -20.747 1.00 92.06 208 GLN A CA 1
ATOM 1642 C C . GLN A 1 208 ? 9.940 2.615 -19.405 1.00 92.06 208 GLN A C 1
ATOM 1644 O O . GLN A 1 208 ? 9.229 1.884 -18.715 1.00 92.06 208 GLN A O 1
ATOM 1649 N N . VAL A 1 209 ? 10.274 3.842 -19.031 1.00 91.56 209 VAL A N 1
ATOM 1650 C CA . VAL A 1 209 ? 9.951 4.460 -17.755 1.00 91.56 209 VAL A CA 1
ATOM 1651 C C . VAL A 1 209 ? 8.881 5.523 -17.984 1.00 91.56 209 VAL A C 1
ATOM 1653 O O . VAL A 1 209 ? 9.038 6.459 -18.763 1.00 91.56 209 VAL A O 1
ATOM 1656 N N . LYS A 1 210 ? 7.756 5.394 -17.279 1.00 89.88 210 LYS A N 1
ATOM 1657 C CA . LYS A 1 210 ? 6.691 6.402 -17.259 1.00 89.88 210 LYS A CA 1
ATOM 1658 C C . LYS A 1 210 ? 6.494 6.874 -15.825 1.00 89.88 210 LYS A C 1
ATOM 1660 O O . LYS A 1 210 ? 6.023 6.105 -14.994 1.00 89.88 210 LYS A O 1
ATOM 1665 N N . HIS A 1 211 ? 6.825 8.134 -15.553 1.00 91.69 211 HIS A N 1
ATOM 1666 C CA . HIS A 1 211 ? 6.571 8.767 -14.259 1.00 91.69 211 HIS A CA 1
ATOM 1667 C C . HIS A 1 211 ? 5.291 9.612 -14.339 1.00 91.69 211 HIS A C 1
ATOM 1669 O O . HIS A 1 211 ? 5.305 10.708 -14.899 1.00 91.69 211 HIS A O 1
ATOM 1675 N N . ARG A 1 212 ? 4.161 9.047 -13.897 1.00 88.69 212 ARG A N 1
ATOM 1676 C CA . ARG A 1 212 ? 2.829 9.678 -13.916 1.00 88.69 212 ARG A CA 1
ATOM 1677 C C . ARG A 1 212 ? 1.867 8.963 -12.965 1.00 88.69 212 ARG A C 1
ATOM 1679 O O . ARG A 1 212 ? 2.011 7.766 -12.742 1.00 88.69 212 ARG A O 1
ATOM 1686 N N . ASP A 1 213 ? 0.834 9.670 -12.512 1.00 81.12 213 ASP A N 1
ATOM 1687 C CA . ASP A 1 213 ? -0.177 9.118 -11.595 1.00 81.12 213 ASP A CA 1
ATOM 1688 C C . ASP A 1 213 ? -1.104 8.086 -12.246 1.00 81.12 213 ASP A C 1
ATOM 1690 O O . ASP A 1 213 ? -1.687 7.235 -11.572 1.00 81.12 213 ASP A O 1
ATOM 1694 N N . GLN A 1 214 ? -1.306 8.173 -13.564 1.00 85.50 214 GLN A N 1
ATOM 1695 C CA . GLN A 1 214 ? -2.244 7.282 -14.237 1.00 85.50 214 GLN A CA 1
ATOM 1696 C C . GLN A 1 214 ? -1.586 5.931 -14.525 1.00 85.50 214 GLN A C 1
ATOM 1698 O O . GLN A 1 214 ? -0.420 5.845 -14.906 1.00 85.50 214 GLN A O 1
ATOM 1703 N N . THR A 1 215 ? -2.371 4.862 -14.412 1.00 84.88 215 THR A N 1
ATOM 1704 C CA . THR A 1 215 ? -1.917 3.500 -14.700 1.00 84.88 215 THR A CA 1
ATOM 1705 C C . THR A 1 215 ? -1.375 3.374 -16.129 1.00 84.88 215 THR A C 1
ATOM 1707 O O . THR A 1 215 ? -1.825 4.066 -17.054 1.00 84.88 215 THR A O 1
ATOM 1710 N N . ALA A 1 216 ? -0.401 2.477 -16.308 1.00 87.69 216 ALA A N 1
ATOM 1711 C CA . ALA A 1 216 ? 0.092 2.072 -17.621 1.00 87.69 216 ALA A CA 1
ATOM 1712 C C . ALA A 1 216 ? -1.075 1.620 -18.516 1.00 87.69 216 ALA A C 1
ATOM 1714 O O . ALA A 1 216 ? -1.906 0.804 -18.109 1.00 87.69 216 ALA A O 1
ATOM 1715 N N . SER A 1 217 ? -1.152 2.182 -19.720 1.00 90.56 217 SER A N 1
ATOM 1716 C CA . SER A 1 217 ? -2.196 1.863 -20.693 1.00 90.56 217 SER A CA 1
ATOM 1717 C C . SER A 1 217 ? -1.810 0.649 -21.541 1.00 90.56 217 SER A C 1
ATOM 1719 O O . SER A 1 217 ? -0.657 0.210 -21.558 1.00 90.56 217 SER A O 1
ATOM 1721 N N . ARG A 1 218 ? -2.777 0.099 -22.287 1.00 91.94 218 ARG A N 1
ATOM 1722 C CA . ARG A 1 218 ? -2.473 -0.945 -23.277 1.00 91.94 218 ARG A CA 1
ATOM 1723 C C . ARG A 1 218 ? -1.596 -0.399 -24.400 1.00 91.94 218 ARG A C 1
ATOM 1725 O O . ARG A 1 218 ? -0.761 -1.149 -24.901 1.00 91.94 218 ARG A O 1
ATOM 1732 N N . GLU A 1 219 ? -1.768 0.870 -24.774 1.00 90.88 219 GLU A N 1
ATOM 1733 C CA . GLU A 1 219 ? -0.918 1.516 -25.771 1.00 90.88 219 GLU A CA 1
ATOM 1734 C C . GLU A 1 219 ? 0.539 1.603 -25.302 1.00 90.88 219 GLU A C 1
ATOM 1736 O O . GLU A 1 219 ? 1.429 1.291 -26.087 1.00 90.88 219 GLU A O 1
ATOM 1741 N N . ASP A 1 220 ? 0.791 1.935 -24.030 1.00 89.62 220 ASP A N 1
ATOM 1742 C CA . ASP A 1 220 ? 2.160 1.988 -23.485 1.00 89.62 220 ASP A CA 1
ATOM 1743 C C . ASP A 1 220 ? 2.857 0.626 -23.589 1.00 89.62 220 ASP A C 1
ATOM 1745 O O . ASP A 1 220 ? 3.983 0.521 -24.072 1.00 89.62 220 ASP A O 1
ATOM 1749 N N . VAL A 1 221 ? 2.162 -0.445 -23.194 1.00 90.19 221 VAL A N 1
ATOM 1750 C CA . VAL A 1 221 ? 2.707 -1.810 -23.266 1.00 90.19 221 VAL A CA 1
ATOM 1751 C C . VAL A 1 221 ? 2.933 -2.236 -24.719 1.00 90.19 221 VAL A C 1
ATOM 1753 O O . VAL A 1 221 ? 3.920 -2.906 -25.028 1.00 90.19 221 VAL A O 1
ATOM 1756 N N . ALA A 1 222 ? 2.031 -1.860 -25.629 1.00 89.31 222 ALA A N 1
ATOM 1757 C CA . ALA A 1 222 ? 2.184 -2.145 -27.051 1.00 89.31 222 ALA A CA 1
ATOM 1758 C C . ALA A 1 222 ? 3.373 -1.387 -27.666 1.00 89.31 222 ALA A C 1
ATOM 1760 O O . ALA A 1 222 ? 4.086 -1.963 -28.487 1.00 89.31 222 ALA A O 1
ATOM 1761 N N . ALA A 1 223 ? 3.618 -0.142 -27.247 1.00 88.88 223 ALA A N 1
ATOM 1762 C CA . ALA A 1 223 ? 4.750 0.660 -27.701 1.00 88.88 223 ALA A CA 1
ATOM 1763 C C . ALA A 1 223 ? 6.091 0.014 -27.320 1.00 88.88 223 ALA A C 1
ATOM 1765 O O . ALA A 1 223 ? 6.942 -0.166 -28.192 1.00 88.88 223 ALA A O 1
ATOM 1766 N N . LEU A 1 224 ? 6.246 -0.425 -26.063 1.00 90.38 224 LEU A N 1
ATOM 1767 C CA . LEU A 1 224 ? 7.441 -1.154 -25.620 1.00 90.38 224 LEU A CA 1
ATOM 1768 C C . LEU A 1 224 ? 7.607 -2.487 -26.366 1.00 90.38 224 LEU A C 1
ATOM 1770 O O . LEU A 1 224 ? 8.691 -2.817 -26.840 1.00 90.38 224 LEU A O 1
ATOM 1774 N N . ARG A 1 225 ? 6.525 -3.249 -26.558 1.00 89.56 225 ARG A N 1
ATOM 1775 C CA . ARG A 1 225 ? 6.591 -4.495 -27.342 1.00 89.56 225 ARG A CA 1
ATOM 1776 C C . ARG A 1 225 ? 6.993 -4.267 -28.795 1.00 89.56 225 ARG A C 1
ATOM 1778 O O . ARG A 1 225 ? 7.673 -5.112 -29.364 1.00 89.56 225 ARG A O 1
ATOM 1785 N N . GLY A 1 226 ? 6.585 -3.147 -29.390 1.00 88.12 226 GLY A N 1
ATOM 1786 C CA . GLY A 1 226 ? 6.889 -2.814 -30.781 1.00 88.12 226 GLY A CA 1
ATOM 1787 C C . GLY A 1 226 ? 8.375 -2.578 -31.060 1.00 88.12 226 GLY A C 1
ATOM 1788 O O . GLY A 1 226 ? 8.800 -2.724 -32.204 1.00 88.12 226 GLY A O 1
ATOM 1789 N N . ILE A 1 227 ? 9.165 -2.239 -30.037 1.00 87.38 227 ILE A N 1
ATOM 1790 C CA . ILE A 1 227 ? 10.601 -1.950 -30.176 1.00 87.38 227 ILE A CA 1
ATOM 1791 C C . ILE A 1 227 ? 11.512 -3.107 -29.736 1.00 87.38 227 ILE A C 1
ATOM 1793 O O . ILE A 1 227 ? 12.705 -3.072 -30.039 1.00 87.38 227 ILE A O 1
ATOM 1797 N N . ILE A 1 228 ? 10.973 -4.119 -29.046 1.00 89.81 228 ILE A N 1
ATOM 1798 C CA . ILE A 1 228 ? 11.720 -5.294 -28.572 1.00 89.81 228 ILE A CA 1
ATOM 1799 C C . ILE A 1 228 ? 12.013 -6.251 -29.732 1.00 89.81 228 ILE A C 1
ATOM 1801 O O . ILE A 1 228 ? 11.118 -6.680 -30.463 1.00 89.81 228 ILE A O 1
ATOM 1805 N N . ARG A 1 229 ? 13.277 -6.659 -29.856 1.00 85.06 229 ARG A N 1
ATOM 1806 C CA . ARG A 1 229 ? 13.721 -7.724 -30.762 1.00 85.06 229 ARG A CA 1
ATOM 1807 C C . ARG A 1 229 ? 13.665 -9.069 -30.041 1.00 85.06 229 ARG A C 1
ATOM 1809 O O . ARG A 1 229 ? 14.591 -9.448 -29.330 1.00 85.06 229 ARG A O 1
ATOM 1816 N N . GLY A 1 230 ? 12.551 -9.782 -30.203 1.00 81.56 230 GLY A N 1
ATOM 1817 C CA . GLY A 1 230 ? 12.218 -10.970 -29.401 1.00 81.56 230 GLY A CA 1
ATOM 1818 C C . GLY A 1 230 ? 13.168 -12.173 -29.508 1.00 81.56 230 GLY A C 1
ATOM 1819 O O . GLY A 1 230 ? 12.993 -13.139 -28.774 1.00 81.56 230 GLY A O 1
ATOM 1820 N N . ASP A 1 231 ? 14.162 -12.147 -30.396 1.00 82.50 231 ASP A N 1
ATOM 1821 C CA . ASP A 1 231 ? 15.218 -13.158 -30.486 1.00 82.50 231 ASP A CA 1
ATOM 1822 C C . ASP A 1 231 ? 16.324 -12.967 -29.435 1.00 82.50 231 ASP A C 1
ATOM 1824 O O . ASP A 1 231 ? 16.997 -13.931 -29.067 1.00 82.50 231 ASP A O 1
ATOM 1828 N N . ARG A 1 232 ? 16.533 -11.733 -28.955 1.00 84.19 232 ARG A N 1
ATOM 1829 C CA . ARG A 1 232 ? 17.647 -11.383 -28.056 1.00 84.19 232 ARG A CA 1
ATOM 1830 C C . ARG A 1 232 ? 17.277 -10.424 -26.931 1.00 84.19 232 ARG A C 1
ATOM 1832 O O . ARG A 1 232 ? 18.108 -10.207 -26.054 1.00 84.19 232 ARG A O 1
ATOM 1839 N N . GLU A 1 233 ? 16.076 -9.861 -26.938 1.00 89.31 233 GLU A N 1
ATOM 1840 C CA . GLU A 1 233 ? 15.645 -8.821 -26.008 1.00 89.31 233 GLU A CA 1
ATOM 1841 C C . GLU A 1 233 ? 14.328 -9.188 -25.308 1.00 89.31 233 GLU A C 1
ATOM 1843 O O . GLU A 1 233 ? 13.460 -9.854 -25.877 1.00 89.31 233 GLU A O 1
ATOM 1848 N N . ILE A 1 234 ? 14.176 -8.713 -24.073 1.00 90.62 234 ILE A N 1
ATOM 1849 C CA . ILE A 1 234 ? 12.953 -8.770 -23.266 1.00 90.62 234 ILE A CA 1
ATOM 1850 C C . ILE A 1 234 ? 12.644 -7.383 -22.689 1.00 90.62 234 ILE A C 1
ATOM 1852 O O . ILE A 1 234 ? 13.529 -6.529 -22.629 1.00 90.62 234 ILE A O 1
ATOM 1856 N N . GLY A 1 235 ? 11.406 -7.165 -22.246 1.00 80.06 235 GLY A N 1
ATOM 1857 C CA . GLY A 1 235 ? 10.958 -5.926 -21.606 1.00 80.06 235 GLY A CA 1
ATOM 1858 C C . GLY A 1 235 ? 9.509 -5.992 -21.156 1.00 80.06 235 GLY A C 1
ATOM 1859 O O . GLY A 1 235 ? 8.761 -6.845 -21.694 1.00 80.06 235 GLY A O 1
#

pLDDT: mean 83.76, std 14.68, range [30.34, 96.19]

Solvent-accessible surface area (backbone atoms only — not comparable to full-atom values): 13419 Å² total; per-residue (Å²): 133,82,76,75,80,76,72,57,63,39,53,53,48,40,41,49,49,38,49,54,24,64,81,30,82,91,32,44,40,62,69,61,54,50,54,50,43,68,72,72,46,94,72,51,72,75,38,58,37,65,35,88,78,45,70,42,36,39,48,59,54,40,35,51,55,37,48,50,33,30,35,60,43,57,26,34,46,79,54,98,74,26,40,27,47,30,80,65,24,51,62,48,49,80,48,57,66,69,55,48,51,51,49,28,54,51,35,34,48,53,50,49,53,61,56,48,58,67,60,70,78,59,82,95,79,77,72,78,82,66,62,57,74,37,55,50,49,38,50,54,50,51,51,53,49,52,50,49,53,49,52,53,53,59,71,70,45,51,61,68,57,47,43,52,50,54,46,52,48,43,40,76,72,62,30,32,66,79,43,71,56,67,97,68,94,48,86,71,44,41,34,42,31,16,74,37,88,81,56,80,56,73,56,31,38,47,38,69,77,80,80,66,93,67,78,88,48,73,66,58,55,49,53,50,58,72,72,52,52,77,92,46,33,46,113